Protein AF-A0A7Y2SRX0-F1 (afdb_monomer)

Structure (mmCIF, N/CA/C/O backbone):
data_AF-A0A7Y2SRX0-F1
#
_entry.id   AF-A0A7Y2SRX0-F1
#
loop_
_atom_site.group_PDB
_atom_site.id
_atom_site.type_symbol
_atom_site.label_atom_id
_atom_site.label_alt_id
_atom_site.label_comp_id
_atom_site.label_asym_id
_atom_site.label_entity_id
_atom_site.label_seq_id
_atom_site.pdbx_PDB_ins_code
_atom_site.Cartn_x
_atom_site.Cartn_y
_atom_site.Cartn_z
_atom_site.occupancy
_atom_site.B_iso_or_equiv
_atom_site.auth_seq_id
_atom_site.auth_comp_id
_atom_site.auth_asym_id
_atom_site.auth_atom_id
_atom_site.pdbx_PDB_model_num
ATOM 1 N N . MET A 1 1 ? -25.257 20.897 -23.849 1.00 36.72 1 MET A N 1
ATOM 2 C CA . MET A 1 1 ? -25.773 19.578 -23.428 1.00 36.72 1 MET A CA 1
ATOM 3 C C . MET A 1 1 ? -25.030 19.200 -22.154 1.00 36.72 1 MET A C 1
ATOM 5 O O . MET A 1 1 ? -23.865 18.839 -22.226 1.00 36.72 1 MET A O 1
ATOM 9 N N . ALA A 1 2 ? -25.626 19.465 -20.990 1.00 30.09 2 ALA A N 1
ATOM 10 C CA . ALA A 1 2 ? -24.976 19.258 -19.698 1.00 30.09 2 ALA A CA 1
ATOM 11 C C . ALA A 1 2 ? -25.176 17.802 -19.263 1.00 30.09 2 ALA A C 1
ATOM 13 O O . ALA A 1 2 ? -26.309 17.368 -19.070 1.00 30.09 2 ALA A O 1
ATOM 14 N N . ILE A 1 3 ? -24.084 17.047 -19.153 1.00 28.59 3 ILE A N 1
ATOM 15 C CA . ILE A 1 3 ? -24.096 15.697 -18.588 1.00 28.59 3 ILE A CA 1
ATOM 16 C C . ILE A 1 3 ? -24.035 15.860 -17.071 1.00 28.59 3 ILE A C 1
ATOM 18 O O . ILE A 1 3 ? -22.980 16.125 -16.500 1.00 28.59 3 ILE A O 1
ATOM 22 N N . THR A 1 4 ? -25.183 15.741 -16.415 1.00 27.45 4 THR A N 1
ATOM 2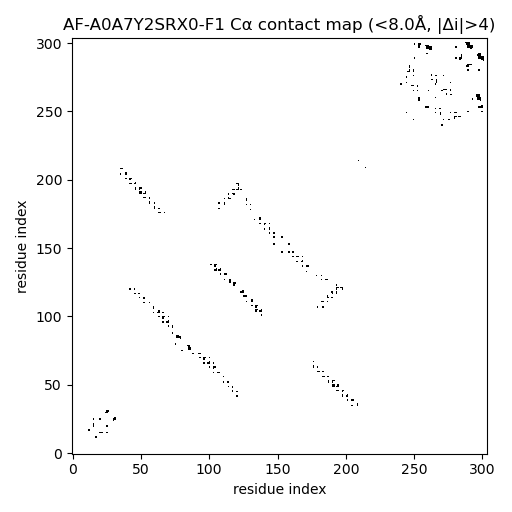3 C CA . THR A 1 4 ? -25.270 15.571 -14.966 1.00 27.45 4 THR A CA 1
ATOM 24 C C . THR A 1 4 ? -24.845 14.146 -14.622 1.00 27.45 4 THR A C 1
ATOM 26 O O . THR A 1 4 ? -25.604 13.192 -14.785 1.00 27.45 4 THR A O 1
ATOM 29 N N . ILE A 1 5 ? -23.606 13.995 -14.151 1.00 30.80 5 ILE A N 1
ATOM 30 C CA . ILE A 1 5 ? -23.138 12.766 -13.507 1.00 30.80 5 ILE A CA 1
ATOM 31 C C . ILE A 1 5 ? -23.919 12.653 -12.197 1.00 30.80 5 ILE A C 1
ATOM 33 O O . ILE A 1 5 ? -23.684 13.398 -11.249 1.00 30.80 5 ILE A O 1
ATOM 37 N N . ARG A 1 6 ? -24.914 11.764 -12.167 1.00 30.30 6 ARG A N 1
ATOM 38 C CA . ARG A 1 6 ? -25.570 11.362 -10.924 1.00 30.30 6 ARG A CA 1
ATOM 39 C C . ARG A 1 6 ? -24.529 10.646 -10.070 1.00 30.30 6 ARG A C 1
ATOM 41 O O . ARG A 1 6 ? -24.184 9.502 -10.355 1.00 30.30 6 ARG A O 1
ATOM 48 N N . ASP A 1 7 ? -24.074 11.308 -9.012 1.00 34.03 7 ASP A N 1
ATOM 49 C CA . ASP A 1 7 ? -23.474 10.645 -7.860 1.00 34.03 7 ASP A CA 1
ATOM 50 C C . ASP A 1 7 ? -24.515 9.684 -7.277 1.00 34.03 7 ASP A C 1
ATOM 52 O O . ASP A 1 7 ? -25.394 10.047 -6.497 1.00 34.03 7 ASP A O 1
ATOM 56 N N . HIS A 1 8 ? -24.465 8.427 -7.704 1.00 32.66 8 HIS A N 1
ATOM 57 C CA . HIS A 1 8 ? -25.079 7.325 -6.982 1.00 32.66 8 HIS A CA 1
ATOM 58 C C . HIS A 1 8 ? -24.021 6.746 -6.052 1.00 32.66 8 HIS A C 1
ATOM 60 O O . HIS A 1 8 ? -23.524 5.641 -6.240 1.00 32.66 8 HIS A O 1
ATOM 66 N N . ALA A 1 9 ? -23.701 7.504 -5.002 1.00 37.22 9 ALA A N 1
ATOM 67 C CA . ALA A 1 9 ? -23.291 6.894 -3.749 1.00 37.22 9 ALA A CA 1
ATOM 68 C C . ALA A 1 9 ? -24.534 6.201 -3.170 1.00 37.22 9 ALA A C 1
ATOM 70 O O . ALA A 1 9 ? -25.204 6.723 -2.282 1.00 37.22 9 ALA A O 1
ATOM 71 N N . THR A 1 10 ? -24.902 5.048 -3.735 1.00 41.72 10 THR A N 1
ATOM 72 C CA . THR A 1 10 ? -25.858 4.142 -3.101 1.00 41.72 10 THR A CA 1
ATOM 73 C C . THR A 1 10 ? -25.299 3.823 -1.727 1.00 41.72 10 THR A C 1
ATOM 75 O O . THR A 1 10 ? -24.248 3.184 -1.621 1.00 41.72 10 THR A O 1
ATOM 78 N N . ALA A 1 11 ? -25.968 4.315 -0.682 1.00 43.38 11 ALA A N 1
ATOM 79 C CA . ALA A 1 11 ? -25.716 3.872 0.677 1.00 43.38 11 ALA A CA 1
ATOM 80 C C . ALA A 1 11 ? -25.665 2.334 0.665 1.00 43.38 11 ALA A C 1
ATOM 82 O O . ALA A 1 11 ? -26.498 1.718 -0.011 1.00 43.38 11 ALA A O 1
ATOM 83 N N . PRO A 1 12 ? -24.672 1.705 1.320 1.00 50.88 12 PRO A N 1
ATOM 84 C CA . PRO A 1 12 ? -24.570 0.253 1.319 1.00 50.88 12 PRO A CA 1
ATOM 85 C C . PRO A 1 12 ? -25.906 -0.332 1.778 1.00 50.88 12 PRO A C 1
ATOM 87 O O . PRO A 1 12 ? -26.466 0.122 2.778 1.00 50.88 12 PRO A O 1
ATOM 90 N N . ALA A 1 13 ? -26.432 -1.291 1.007 1.00 53.97 13 ALA A N 1
ATOM 91 C CA . ALA A 1 13 ? -27.692 -1.953 1.319 1.00 53.97 13 ALA A CA 1
ATOM 92 C C . ALA A 1 13 ? -27.685 -2.422 2.787 1.00 53.97 13 ALA A C 1
ATOM 94 O O . ALA A 1 13 ? -26.643 -2.889 3.263 1.00 53.97 13 ALA A O 1
ATOM 95 N N . PRO A 1 14 ? -28.805 -2.283 3.520 1.00 63.19 14 PRO A N 1
ATOM 96 C CA . PRO A 1 14 ? -28.870 -2.667 4.923 1.00 63.19 14 PRO A CA 1
ATOM 97 C C . PRO A 1 14 ? -28.391 -4.113 5.093 1.00 63.19 14 PRO A C 1
ATOM 99 O O . PRO A 1 14 ? -28.730 -4.985 4.297 1.00 63.19 14 PRO A O 1
ATOM 102 N N . LEU A 1 15 ? -27.595 -4.363 6.137 1.00 58.22 15 LEU A N 1
ATOM 103 C CA . LEU A 1 15 ? -26.885 -5.628 6.385 1.00 58.22 15 LEU A CA 1
ATOM 104 C C . LEU A 1 15 ? -27.791 -6.876 6.254 1.00 58.22 15 LEU A C 1
ATOM 106 O O . LEU A 1 15 ? -27.343 -7.925 5.806 1.00 58.22 15 LEU A O 1
ATOM 110 N N . ALA A 1 16 ? -29.079 -6.735 6.587 1.00 57.75 16 ALA A N 1
ATOM 111 C CA . ALA A 1 16 ? -30.118 -7.752 6.423 1.00 57.75 16 ALA A CA 1
ATOM 112 C C . ALA A 1 16 ? -30.312 -8.202 4.961 1.00 57.75 16 ALA A C 1
ATOM 114 O O . ALA A 1 16 ? -30.364 -9.398 4.685 1.00 57.75 16 ALA A O 1
ATOM 115 N N . GLN A 1 17 ? -30.352 -7.255 4.015 1.00 59.28 17 GLN A N 1
ATOM 116 C CA . GLN A 1 17 ? -30.460 -7.533 2.578 1.00 59.28 17 GLN A CA 1
ATOM 117 C C . GLN A 1 17 ? -29.186 -8.165 2.018 1.00 59.28 17 GLN A C 1
ATOM 119 O O . GLN A 1 17 ? -29.267 -9.025 1.149 1.00 59.28 17 GLN A O 1
ATOM 124 N N . GLN A 1 18 ? -28.014 -7.775 2.526 1.00 62.50 18 GLN A N 1
ATOM 125 C CA . GLN A 1 18 ? -26.740 -8.360 2.092 1.00 62.50 18 GLN A CA 1
ATOM 126 C C . GLN A 1 18 ? -26.564 -9.805 2.571 1.00 62.50 18 GLN A C 1
ATOM 128 O O . GLN A 1 18 ? -25.904 -10.595 1.903 1.00 62.50 18 GLN A O 1
ATOM 133 N N . LEU A 1 19 ? -27.161 -10.155 3.712 1.00 67.38 19 LEU A N 1
ATOM 134 C CA . LEU A 1 19 ? -27.049 -11.482 4.317 1.00 67.38 19 LEU A CA 1
ATOM 135 C C . LEU A 1 19 ? -28.274 -12.376 4.065 1.00 67.38 19 LEU A C 1
ATOM 137 O O . LEU A 1 19 ? -28.265 -13.527 4.486 1.00 67.38 19 LEU A O 1
ATOM 141 N N . SER A 1 20 ? -29.310 -11.879 3.375 1.00 71.50 20 SER A N 1
ATOM 142 C CA . SER A 1 20 ? -30.602 -12.572 3.201 1.00 71.50 20 SER A CA 1
ATOM 143 C C . SER A 1 20 ? -31.218 -13.041 4.531 1.00 71.50 20 SER A C 1
ATOM 145 O O . SER A 1 20 ? -31.816 -14.112 4.610 1.00 71.50 20 SER A O 1
ATOM 147 N N . ILE A 1 21 ? -31.044 -12.247 5.593 1.00 67.19 21 ILE A N 1
ATOM 148 C CA . ILE A 1 21 ? -31.562 -12.535 6.937 1.00 67.19 21 ILE A CA 1
ATOM 149 C C . ILE A 1 21 ? -32.818 -11.694 7.158 1.00 67.19 21 ILE A C 1
ATOM 151 O 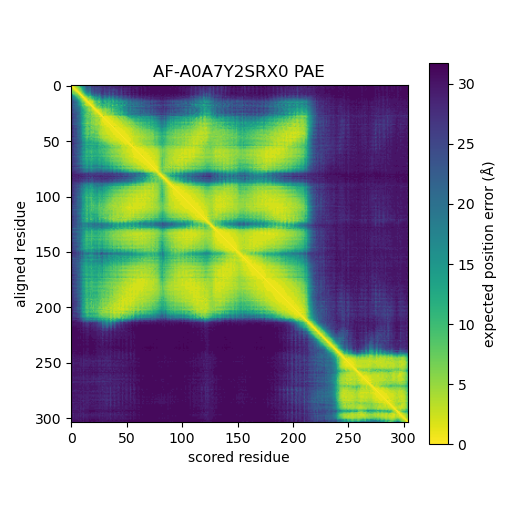O . ILE A 1 21 ? -32.828 -10.504 6.840 1.00 67.19 21 ILE A O 1
ATOM 155 N N . ASP A 1 22 ? -33.859 -12.301 7.733 1.00 70.88 22 ASP A N 1
ATOM 156 C CA . ASP A 1 22 ? -35.057 -11.581 8.167 1.00 70.88 22 ASP A CA 1
ATOM 157 C C . ASP A 1 22 ? -34.663 -10.463 9.159 1.00 70.88 22 ASP A C 1
ATOM 159 O O . ASP A 1 22 ? -34.064 -10.757 10.201 1.00 70.88 22 ASP A O 1
ATOM 163 N N . PRO A 1 23 ? -34.957 -9.183 8.864 1.00 66.31 23 PRO A N 1
ATOM 164 C CA . PRO A 1 23 ? -34.578 -8.061 9.718 1.00 66.31 23 PRO A CA 1
ATOM 165 C C . PRO A 1 23 ? -35.099 -8.193 11.155 1.00 66.31 23 PRO A C 1
ATOM 167 O O . PRO A 1 23 ? -34.402 -7.771 12.076 1.00 66.31 23 PRO A O 1
ATOM 170 N N . ALA A 1 24 ? -36.240 -8.856 11.377 1.00 68.19 24 ALA A N 1
ATOM 171 C CA . ALA A 1 24 ? -36.785 -9.074 12.720 1.00 68.19 24 ALA A CA 1
ATOM 172 C C . ALA A 1 24 ? -35.905 -9.996 13.591 1.00 68.19 24 ALA A C 1
ATOM 174 O O . ALA A 1 24 ? -35.948 -9.938 14.822 1.00 68.19 24 ALA A O 1
ATOM 175 N N . LEU A 1 25 ? -35.076 -10.846 12.973 1.00 65.06 25 LEU A N 1
ATOM 176 C CA . LEU A 1 25 ? -34.121 -11.695 13.689 1.00 65.06 25 LEU A CA 1
ATOM 177 C C . LEU A 1 25 ? -32.892 -10.912 14.168 1.00 65.06 25 LEU A C 1
ATOM 179 O O . LEU A 1 25 ? -32.261 -11.338 15.133 1.00 65.06 25 LEU A O 1
ATOM 183 N N . LEU A 1 26 ? -32.566 -9.776 13.540 1.00 64.31 26 LEU A N 1
ATOM 184 C CA . LEU A 1 26 ? -31.412 -8.941 13.901 1.00 64.31 26 LEU A CA 1
ATOM 185 C C . LEU A 1 26 ? -31.645 -8.094 15.159 1.00 64.31 26 LEU A C 1
ATOM 187 O O . LEU A 1 26 ? -30.673 -7.689 15.800 1.00 64.31 26 LEU A O 1
ATOM 191 N N . ASP A 1 27 ? -32.906 -7.869 15.531 1.00 73.56 27 ASP A N 1
ATOM 192 C CA . ASP A 1 27 ? -33.280 -7.093 16.718 1.00 73.56 27 ASP A CA 1
ATOM 193 C C . ASP A 1 27 ? -33.273 -7.926 18.009 1.00 73.56 27 ASP A C 1
ATOM 195 O O . ASP A 1 27 ? -33.332 -7.373 19.108 1.00 73.56 27 ASP A O 1
ATOM 199 N N . ARG A 1 28 ? -33.149 -9.257 17.907 1.00 77.81 28 ARG A N 1
ATOM 200 C CA . ARG A 1 28 ? -33.063 -10.143 19.076 1.00 77.81 28 ARG A CA 1
ATOM 201 C C . ARG A 1 28 ? -31.791 -9.859 19.890 1.00 77.81 28 ARG A C 1
ATOM 203 O O . ARG A 1 28 ? -30.728 -9.657 19.297 1.00 77.81 28 ARG A O 1
ATOM 210 N N . PRO A 1 29 ? -31.838 -9.951 21.233 1.00 75.56 29 PRO A N 1
ATOM 211 C CA . PRO A 1 29 ? -30.666 -9.716 22.084 1.00 75.56 29 PRO A CA 1
ATOM 212 C C . PRO A 1 29 ? -29.498 -10.662 21.752 1.00 75.56 29 PRO A C 1
ATOM 214 O O . PRO A 1 29 ? -28.340 -10.253 21.768 1.00 75.56 29 PRO A 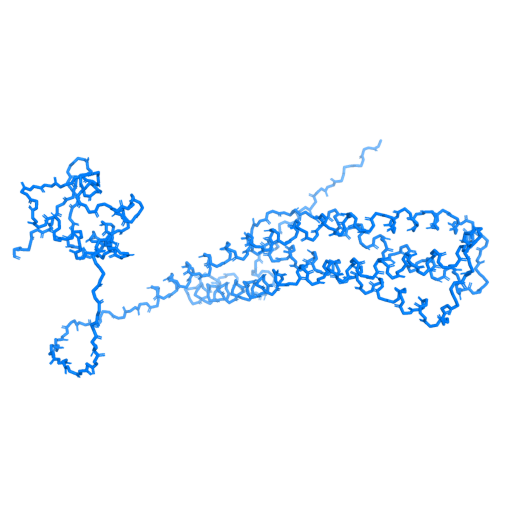O 1
ATOM 217 N N . GLU A 1 30 ? -29.790 -11.903 21.353 1.00 77.31 30 GLU A N 1
ATOM 218 C CA . GLU A 1 30 ? -28.788 -12.874 20.893 1.00 77.31 30 GLU A CA 1
ATOM 219 C C . GLU A 1 30 ? -28.098 -12.441 19.593 1.00 77.31 30 GLU A C 1
ATOM 221 O O . GLU A 1 30 ? -26.879 -12.570 19.460 1.00 77.31 30 GLU A O 1
ATOM 226 N N . ALA A 1 31 ? -28.855 -11.882 18.644 1.00 72.94 31 ALA A N 1
ATOM 227 C CA . ALA A 1 31 ? -28.322 -11.381 17.382 1.00 72.94 31 ALA A CA 1
ATOM 228 C C . ALA A 1 31 ? -27.499 -10.103 17.589 1.00 72.94 31 ALA A C 1
ATOM 230 O O . ALA A 1 31 ? -26.446 -9.941 16.970 1.00 72.94 31 ALA A O 1
ATOM 231 N N . GLN A 1 32 ? -27.910 -9.235 18.517 1.00 75.50 32 GLN A N 1
ATOM 232 C CA . GLN A 1 32 ? -27.124 -8.071 18.926 1.00 75.50 32 GLN A CA 1
ATOM 233 C C . GLN A 1 32 ? -25.810 -8.481 19.609 1.00 75.50 32 GLN A C 1
ATOM 235 O O . GLN A 1 32 ? -24.752 -7.952 19.260 1.00 75.50 32 GLN A O 1
ATOM 240 N N . ALA A 1 33 ? -25.835 -9.476 20.501 1.00 74.25 33 ALA A N 1
ATOM 241 C CA . ALA A 1 33 ? -24.632 -10.017 21.135 1.00 74.25 33 ALA A CA 1
ATOM 242 C C . ALA A 1 33 ? -23.696 -10.693 20.115 1.00 74.25 33 ALA A C 1
ATOM 244 O O . ALA A 1 33 ? -22.481 -10.476 20.131 1.00 74.25 33 ALA A O 1
ATOM 245 N N . ALA A 1 34 ? -24.243 -11.475 19.179 1.00 77.06 34 ALA A N 1
ATOM 246 C CA . ALA A 1 34 ? -23.477 -12.071 18.085 1.00 77.06 34 ALA A CA 1
ATOM 247 C C . ALA A 1 34 ? -22.861 -10.996 17.174 1.00 77.06 34 ALA A C 1
ATOM 249 O O . ALA A 1 34 ? -21.695 -11.111 16.793 1.00 77.06 34 ALA A O 1
ATOM 250 N N . ARG A 1 35 ? -23.596 -9.914 16.889 1.00 78.06 35 ARG A N 1
ATOM 251 C CA . ARG A 1 35 ? -23.107 -8.761 16.122 1.00 78.06 35 ARG A CA 1
ATOM 252 C C . ARG A 1 35 ? -21.967 -8.042 16.837 1.00 78.06 35 ARG A C 1
ATOM 254 O O . ARG A 1 35 ? -20.978 -7.709 16.190 1.00 78.06 35 ARG A O 1
ATOM 261 N N . GLN A 1 36 ? -22.062 -7.836 18.149 1.00 79.69 36 GLN A N 1
ATOM 262 C CA . GLN A 1 36 ? -20.989 -7.231 18.947 1.00 79.69 36 GLN A CA 1
ATOM 263 C C . GLN A 1 36 ? -19.734 -8.115 18.977 1.00 79.69 36 GLN A C 1
ATOM 265 O O . GLN A 1 36 ? -18.635 -7.618 18.735 1.00 79.69 36 GLN A O 1
ATOM 270 N N . ARG A 1 37 ? -19.881 -9.434 19.177 1.00 81.00 37 ARG A N 1
ATOM 271 C CA . ARG A 1 37 ? -18.756 -10.389 19.109 1.00 81.00 37 ARG A CA 1
ATOM 272 C C . ARG A 1 37 ? -18.131 -10.446 17.714 1.00 81.00 37 ARG A C 1
ATOM 274 O O . ARG A 1 37 ? -16.910 -10.499 17.591 1.00 81.00 37 ARG A O 1
ATOM 281 N N . GLY A 1 38 ? -18.955 -10.433 16.666 1.00 81.75 38 GLY A N 1
ATOM 282 C CA . GLY A 1 38 ? -18.504 -10.390 15.275 1.00 81.75 38 GLY A CA 1
ATOM 283 C C . GLY A 1 38 ? -17.741 -9.105 14.961 1.00 81.75 38 GLY A C 1
ATOM 284 O O . GLY A 1 38 ? -16.668 -9.161 14.366 1.00 81.75 38 GLY A O 1
ATOM 285 N N . LEU A 1 39 ? -18.240 -7.960 15.438 1.00 82.56 39 LEU A N 1
ATOM 286 C CA . LEU A 1 39 ? -17.557 -6.674 15.318 1.00 82.56 39 LEU A CA 1
ATOM 287 C C . LEU A 1 39 ? -16.214 -6.682 16.056 1.00 82.56 39 LEU A C 1
ATOM 289 O O . LEU A 1 39 ? -15.219 -6.250 15.483 1.00 82.56 39 LEU A O 1
ATOM 293 N N . LEU A 1 40 ? -16.168 -7.205 17.285 1.00 83.44 40 LEU A N 1
ATOM 294 C CA . LEU A 1 40 ? -14.934 -7.319 18.064 1.00 83.44 40 LEU A CA 1
ATOM 295 C C . LEU A 1 40 ? -13.885 -8.165 17.328 1.00 83.44 40 LEU A C 1
ATOM 297 O O . LEU A 1 40 ? -12.745 -7.731 17.191 1.00 83.44 40 LEU A O 1
ATOM 301 N N . ARG A 1 41 ? -14.271 -9.333 16.794 1.00 86.75 41 ARG A N 1
ATOM 302 C CA . ARG A 1 41 ? -13.373 -10.185 15.991 1.00 86.75 41 ARG A CA 1
ATOM 303 C C . ARG A 1 41 ? -12.864 -9.459 14.748 1.00 86.75 41 ARG A C 1
ATOM 305 O O . ARG A 1 41 ? -11.660 -9.414 14.534 1.00 86.75 41 ARG A O 1
ATOM 312 N N . ALA A 1 42 ? -13.755 -8.821 13.989 1.00 81.88 42 ALA A N 1
ATOM 313 C CA . ALA A 1 42 ? -13.375 -8.075 12.791 1.00 81.88 42 ALA A CA 1
ATOM 314 C C . ALA A 1 42 ? -12.403 -6.922 13.102 1.00 81.88 42 ALA A C 1
ATOM 316 O O . ALA A 1 42 ? -11.444 -6.696 12.367 1.00 81.88 42 ALA A O 1
ATOM 317 N N . LYS A 1 43 ? -12.622 -6.203 14.210 1.00 83.12 43 LYS A N 1
ATOM 318 C CA . LYS A 1 43 ? -11.729 -5.131 14.673 1.00 83.12 43 LYS A CA 1
ATOM 319 C C . LYS A 1 43 ? -10.379 -5.670 15.141 1.00 83.12 43 LYS A C 1
ATOM 321 O O . LYS A 1 43 ? -9.357 -5.055 14.854 1.00 83.12 43 LYS A O 1
ATOM 326 N N . HIS A 1 44 ? -10.366 -6.827 15.797 1.00 87.19 44 HIS A N 1
ATOM 327 C CA . HIS A 1 44 ? -9.143 -7.510 16.216 1.00 87.19 44 HIS A CA 1
ATOM 328 C C . HIS A 1 44 ? -8.309 -8.002 15.026 1.00 87.19 44 HIS A C 1
ATOM 330 O O . HIS A 1 44 ? -7.095 -7.808 14.993 1.00 87.19 44 HIS A O 1
ATOM 336 N N . ASP A 1 45 ? -8.953 -8.578 14.010 1.00 86.69 45 ASP A N 1
ATOM 337 C CA . ASP A 1 45 ? -8.282 -8.995 12.774 1.00 86.69 45 ASP A CA 1
ATOM 338 C C . ASP A 1 45 ? -7.736 -7.783 12.003 1.00 86.69 45 ASP A C 1
ATOM 340 O O . ASP A 1 45 ? -6.599 -7.808 11.524 1.00 86.69 45 ASP A O 1
ATOM 344 N N . ALA A 1 46 ? -8.495 -6.681 11.955 1.00 82.38 46 ALA A N 1
ATOM 345 C CA . ALA A 1 46 ? -8.032 -5.420 11.380 1.00 82.38 46 ALA A CA 1
ATOM 346 C C . ALA A 1 46 ? -6.838 -4.826 12.151 1.00 82.38 46 ALA A C 1
ATOM 348 O O . ALA A 1 46 ? -5.912 -4.304 11.529 1.00 82.38 46 ALA A O 1
ATOM 349 N N . LEU A 1 47 ? -6.825 -4.931 13.486 1.00 85.38 47 LEU A N 1
ATOM 350 C CA . LEU A 1 47 ? -5.702 -4.499 14.321 1.00 85.38 47 LEU A CA 1
ATOM 351 C C . LEU A 1 47 ? -4.436 -5.306 14.008 1.00 85.38 47 LEU A C 1
ATOM 353 O O . LEU A 1 47 ? -3.393 -4.710 13.747 1.00 85.38 47 LEU A O 1
ATOM 357 N N . ARG A 1 48 ? -4.535 -6.640 13.950 1.00 88.19 48 ARG A N 1
ATOM 358 C CA . ARG A 1 48 ? -3.408 -7.512 13.570 1.00 88.19 48 ARG A CA 1
ATOM 359 C C . ARG A 1 48 ? -2.874 -7.187 12.177 1.00 88.19 48 ARG A C 1
ATOM 361 O O . ARG A 1 48 ? -1.663 -7.150 11.969 1.00 88.19 48 ARG A O 1
ATOM 368 N N . ALA A 1 49 ? -3.768 -6.933 11.222 1.00 83.25 49 ALA A N 1
ATOM 369 C CA . ALA A 1 49 ? -3.373 -6.516 9.882 1.00 83.25 49 ALA A CA 1
ATOM 370 C C . ALA A 1 49 ? -2.636 -5.164 9.907 1.00 83.25 49 ALA A C 1
ATOM 372 O O . ALA A 1 49 ? -1.584 -5.033 9.282 1.00 83.25 49 ALA A O 1
ATOM 373 N N . ALA A 1 50 ? -3.137 -4.180 10.662 1.00 84.69 50 ALA A N 1
ATOM 374 C CA . ALA A 1 50 ? -2.495 -2.875 10.813 1.00 84.69 50 ALA A CA 1
ATOM 375 C C . ALA A 1 50 ? -1.109 -2.976 11.478 1.00 84.69 50 ALA A C 1
ATOM 377 O O . ALA A 1 50 ? -0.163 -2.344 11.011 1.00 84.69 50 ALA A O 1
ATOM 378 N N . GLU A 1 51 ? -0.960 -3.805 12.515 1.00 87.56 51 GLU A N 1
ATOM 379 C CA . GLU A 1 51 ? 0.331 -4.103 13.153 1.00 87.56 51 GLU A CA 1
ATOM 380 C C . GLU A 1 51 ? 1.337 -4.695 12.167 1.00 87.56 51 GLU A C 1
ATOM 382 O O . GLU A 1 51 ? 2.479 -4.235 12.098 1.00 87.56 51 GLU A O 1
ATOM 387 N N . GLY A 1 52 ? 0.894 -5.666 11.362 1.00 86.75 52 GLY A N 1
ATOM 388 C CA . GLY A 1 52 ? 1.703 -6.217 10.282 1.00 86.75 52 GLY A CA 1
ATOM 389 C C . GLY A 1 52 ? 2.162 -5.123 9.320 1.00 86.75 52 GLY A C 1
ATOM 390 O O . GLY A 1 52 ? 3.358 -4.977 9.075 1.00 86.75 52 GLY A O 1
ATOM 391 N N . LEU A 1 53 ? 1.232 -4.306 8.821 1.00 87.50 53 LEU A N 1
ATOM 392 C CA . LEU A 1 53 ? 1.518 -3.252 7.842 1.00 87.50 53 LEU A CA 1
ATOM 393 C C . LEU A 1 53 ? 2.547 -2.229 8.347 1.00 87.50 53 LEU A C 1
ATOM 395 O O . LEU A 1 53 ? 3.487 -1.907 7.621 1.00 87.50 53 LEU A O 1
ATOM 399 N N . VAL A 1 54 ? 2.449 -1.778 9.600 1.00 86.38 54 VAL A N 1
ATOM 400 C CA . VAL A 1 54 ? 3.428 -0.837 10.182 1.00 86.38 54 VAL A CA 1
ATOM 401 C C . VAL A 1 54 ? 4.863 -1.380 10.093 1.00 86.38 54 VAL A C 1
ATOM 403 O O . VAL A 1 54 ? 5.798 -0.621 9.818 1.00 86.38 54 VAL A O 1
ATOM 406 N N . GLY A 1 55 ? 5.042 -2.694 10.265 1.00 87.12 55 GLY A N 1
ATOM 407 C CA . GLY A 1 55 ? 6.342 -3.358 10.148 1.00 87.12 55 GLY A CA 1
ATOM 408 C C . GLY A 1 55 ? 6.902 -3.416 8.720 1.00 87.12 55 GLY A C 1
ATOM 409 O O . GLY A 1 55 ? 8.120 -3.421 8.546 1.00 87.12 55 GLY A O 1
ATOM 410 N N . TRP A 1 56 ? 6.044 -3.408 7.696 1.00 89.06 56 TRP A N 1
ATOM 411 C CA . TRP A 1 56 ? 6.438 -3.608 6.293 1.00 89.06 56 TRP A CA 1
ATOM 412 C C . TRP A 1 56 ? 6.849 -2.333 5.551 1.00 89.06 56 TRP A C 1
ATOM 414 O O . TRP A 1 56 ? 7.606 -2.420 4.584 1.00 89.06 56 TRP A O 1
ATOM 424 N N . ALA A 1 57 ? 6.432 -1.150 6.010 1.00 85.44 57 ALA A N 1
ATOM 425 C CA . ALA A 1 57 ? 6.713 0.113 5.319 1.00 85.44 57 ALA A CA 1
ATOM 426 C C . ALA A 1 57 ? 8.215 0.366 5.080 1.00 85.44 57 ALA A C 1
ATOM 428 O O . ALA A 1 57 ? 8.629 0.732 3.982 1.00 85.44 57 ALA A O 1
ATOM 429 N N . ARG A 1 58 ? 9.041 0.169 6.119 1.00 87.25 58 ARG A N 1
ATOM 430 C CA . ARG A 1 58 ? 10.497 0.397 6.059 1.00 87.25 58 ARG A CA 1
ATOM 431 C C . ARG A 1 58 ? 11.215 -0.622 5.163 1.00 87.25 58 ARG A C 1
ATOM 433 O O . ARG A 1 58 ? 11.942 -0.177 4.277 1.00 87.25 58 ARG A O 1
ATOM 440 N N . PRO A 1 59 ? 11.032 -1.947 5.344 1.00 92.62 59 PRO A N 1
ATOM 441 C CA . PRO A 1 59 ? 11.602 -2.946 4.442 1.00 92.62 59 PRO A CA 1
ATOM 442 C C . PRO A 1 59 ? 11.239 -2.704 2.978 1.00 92.62 59 PRO A C 1
ATOM 444 O O . PRO A 1 59 ? 12.101 -2.790 2.108 1.00 92.62 59 PRO A O 1
ATOM 447 N N . LEU A 1 60 ? 9.981 -2.353 2.711 1.00 91.00 60 LEU A N 1
ATOM 448 C CA . LEU A 1 60 ? 9.505 -2.131 1.355 1.00 91.00 60 LEU A CA 1
ATOM 449 C C . LEU A 1 60 ? 10.115 -0.866 0.735 1.00 91.00 60 LEU A C 1
ATOM 451 O O . LEU A 1 60 ? 10.543 -0.905 -0.414 1.00 91.00 60 LEU A O 1
ATOM 455 N N . LEU A 1 61 ? 10.265 0.215 1.509 1.00 89.94 61 LEU A N 1
ATOM 456 C CA . LEU A 1 61 ? 10.975 1.414 1.059 1.00 89.94 61 LEU A CA 1
ATOM 457 C C . LEU A 1 61 ? 12.445 1.124 0.718 1.00 89.94 61 LEU A C 1
ATOM 459 O O . LEU A 1 61 ? 12.935 1.555 -0.324 1.00 89.94 61 LEU A O 1
ATOM 463 N N . ILE A 1 62 ? 13.143 0.371 1.574 1.00 90.38 62 ILE A N 1
ATOM 464 C CA . ILE A 1 62 ? 14.524 -0.064 1.315 1.00 90.38 62 ILE A CA 1
ATOM 465 C C . ILE A 1 62 ? 14.578 -0.897 0.028 1.00 90.38 62 ILE A C 1
ATOM 467 O O . ILE A 1 62 ? 15.445 -0.666 -0.814 1.00 90.38 62 ILE A O 1
ATOM 471 N N . GLY A 1 63 ? 13.625 -1.816 -0.153 1.00 90.19 63 GLY A N 1
ATOM 472 C CA . GLY A 1 63 ? 13.483 -2.615 -1.368 1.00 90.19 63 GLY A CA 1
ATOM 473 C C . GLY A 1 63 ? 13.335 -1.751 -2.620 1.00 90.19 63 GLY A C 1
ATOM 474 O O . GLY A 1 63 ? 14.113 -1.913 -3.558 1.00 90.19 63 GLY A O 1
ATOM 475 N N . VAL A 1 64 ? 12.416 -0.779 -2.608 1.00 89.56 64 VAL A N 1
ATOM 476 C CA . VAL A 1 64 ? 12.217 0.167 -3.721 1.00 89.56 64 VAL A CA 1
ATOM 477 C C . VAL A 1 64 ? 13.514 0.903 -4.054 1.00 89.56 64 VAL A C 1
ATOM 479 O O . VAL A 1 64 ? 13.869 1.001 -5.229 1.00 89.56 64 VAL A O 1
ATOM 482 N N . LEU A 1 65 ? 14.240 1.400 -3.049 1.00 89.56 65 LEU A N 1
ATOM 483 C CA . LEU A 1 65 ? 15.492 2.133 -3.259 1.00 89.56 65 LEU A CA 1
ATOM 484 C C . LEU A 1 65 ? 16.584 1.248 -3.869 1.00 89.56 65 LEU A C 1
ATOM 486 O O . LEU A 1 65 ? 17.215 1.653 -4.843 1.00 89.56 65 LEU A O 1
ATOM 490 N N . ILE A 1 66 ? 16.779 0.037 -3.340 1.00 88.81 66 ILE A N 1
ATOM 491 C CA . ILE A 1 66 ? 17.774 -0.916 -3.853 1.00 88.81 66 ILE A CA 1
ATOM 492 C C . ILE A 1 66 ? 17.449 -1.297 -5.296 1.00 88.81 66 ILE A C 1
ATOM 494 O O . ILE A 1 66 ? 18.320 -1.256 -6.162 1.00 88.81 66 ILE A O 1
ATOM 498 N N . VAL A 1 67 ? 16.195 -1.646 -5.572 1.00 88.69 67 VAL A N 1
ATOM 499 C CA . VAL A 1 67 ? 15.767 -2.071 -6.906 1.00 88.69 67 VAL A CA 1
ATOM 500 C C . VAL A 1 67 ? 15.853 -0.920 -7.907 1.00 88.69 67 VAL A C 1
ATOM 502 O O . VAL A 1 67 ? 16.345 -1.116 -9.018 1.00 88.69 67 VAL A O 1
ATOM 505 N N . SER A 1 68 ? 15.461 0.292 -7.506 1.00 86.44 68 SER A N 1
ATOM 506 C CA . SER A 1 68 ? 15.600 1.493 -8.339 1.00 86.44 68 SER A CA 1
ATOM 507 C C . SER A 1 68 ? 17.068 1.805 -8.628 1.00 86.44 68 SER A C 1
ATOM 509 O O . SER A 1 68 ? 17.413 2.111 -9.768 1.00 86.44 68 SER A O 1
ATOM 511 N N . PHE A 1 69 ? 17.947 1.672 -7.630 1.00 84.38 69 PHE A N 1
ATOM 512 C CA . PHE A 1 69 ? 19.390 1.831 -7.805 1.00 84.38 69 PHE A CA 1
ATOM 513 C C . PHE A 1 69 ? 19.959 0.798 -8.782 1.00 84.38 69 PHE A C 1
ATOM 515 O O . PHE A 1 69 ? 20.648 1.177 -9.725 1.00 84.38 69 PHE A O 1
ATOM 522 N N . LEU A 1 70 ? 19.635 -0.489 -8.609 1.00 82.81 70 LEU A N 1
ATOM 523 C CA . LEU A 1 70 ? 20.079 -1.558 -9.511 1.00 82.81 70 LEU A CA 1
ATOM 524 C C . LEU A 1 70 ? 19.593 -1.328 -10.945 1.00 82.81 70 LEU A C 1
ATOM 526 O O . LEU A 1 70 ? 20.352 -1.521 -11.895 1.00 82.81 70 LEU A O 1
ATOM 530 N N . HIS A 1 71 ? 18.344 -0.888 -11.103 1.00 82.50 71 HIS A N 1
ATOM 531 C CA . HIS A 1 71 ? 17.783 -0.569 -12.409 1.00 82.50 71 HIS A CA 1
ATOM 532 C C . HIS A 1 71 ? 18.515 0.611 -13.063 1.00 82.50 71 HIS A C 1
ATOM 534 O O . HIS A 1 71 ? 18.926 0.515 -14.217 1.00 82.50 71 HIS A O 1
ATOM 540 N N . LEU A 1 72 ? 18.730 1.705 -12.329 1.00 78.88 72 LEU A N 1
ATOM 541 C CA . LEU A 1 72 ? 19.407 2.900 -12.835 1.00 78.88 72 LEU A CA 1
ATOM 542 C C . LEU A 1 72 ? 20.882 2.629 -13.157 1.00 78.88 72 LEU A C 1
ATOM 544 O O . LEU A 1 72 ? 21.366 3.033 -14.213 1.00 78.88 72 LEU A O 1
ATOM 548 N N . TRP A 1 73 ? 21.568 1.872 -12.301 1.00 76.44 73 TRP A N 1
ATOM 549 C CA . TRP A 1 73 ? 22.932 1.403 -12.534 1.00 76.44 73 TRP A CA 1
ATOM 550 C C . TRP A 1 73 ? 23.044 0.606 -13.838 1.00 76.44 73 TRP A C 1
ATOM 552 O O . TRP A 1 73 ? 23.929 0.864 -14.653 1.00 76.44 73 TRP A O 1
ATOM 562 N N . HIS A 1 74 ? 22.106 -0.315 -14.079 1.00 75.06 74 HIS A N 1
ATOM 563 C CA . HIS A 1 74 ? 22.050 -1.090 -15.319 1.00 75.06 74 HIS A CA 1
ATOM 564 C C . HIS A 1 74 ? 21.815 -0.213 -16.557 1.00 75.06 74 HIS A C 1
ATOM 566 O O . HIS A 1 74 ? 22.441 -0.435 -17.593 1.00 75.06 74 HIS A O 1
ATOM 572 N N . GLN A 1 75 ? 20.949 0.801 -16.465 1.00 75.69 75 GLN A N 1
ATOM 573 C CA . GLN A 1 75 ? 20.720 1.732 -17.578 1.00 75.69 75 GLN A CA 1
ATOM 574 C C . GLN A 1 75 ? 21.959 2.587 -17.876 1.00 75.69 75 GLN A C 1
ATOM 576 O O . GLN A 1 75 ? 22.329 2.737 -19.039 1.00 75.69 75 GLN A O 1
ATOM 581 N N . ILE A 1 76 ? 22.653 3.087 -16.848 1.00 71.69 76 ILE A N 1
ATOM 582 C CA . ILE A 1 76 ? 23.906 3.840 -17.022 1.00 71.69 76 ILE A CA 1
ATOM 583 C C . ILE A 1 76 ? 24.982 2.960 -17.670 1.00 71.69 76 ILE A C 1
ATOM 585 O O . ILE A 1 76 ? 25.640 3.397 -18.615 1.00 71.69 76 ILE A O 1
ATOM 589 N N . ALA A 1 77 ? 25.122 1.708 -17.222 1.00 69.56 77 ALA A N 1
ATOM 590 C CA . ALA A 1 77 ? 26.077 0.759 -17.794 1.00 69.56 77 ALA A CA 1
ATOM 591 C C . ALA A 1 77 ? 25.828 0.487 -19.292 1.00 69.56 77 ALA A C 1
ATOM 593 O O . ALA A 1 77 ? 26.779 0.217 -20.024 1.00 69.56 77 ALA A O 1
ATOM 594 N N . ARG A 1 78 ? 24.573 0.592 -19.758 1.00 67.81 78 ARG A N 1
ATOM 595 C CA . ARG A 1 78 ? 24.201 0.462 -21.179 1.00 67.81 78 ARG A CA 1
ATOM 596 C C . ARG A 1 78 ? 24.493 1.701 -22.018 1.00 67.81 78 ARG A C 1
ATOM 598 O O . ARG A 1 78 ? 24.804 1.551 -23.193 1.00 67.81 78 ARG A O 1
ATOM 605 N N . ILE A 1 79 ? 24.348 2.896 -21.446 1.00 68.94 79 ILE A N 1
ATOM 606 C CA . ILE A 1 79 ? 24.526 4.166 -22.168 1.00 68.94 79 ILE A CA 1
ATOM 607 C C . ILE A 1 79 ? 26.014 4.439 -22.453 1.00 68.94 79 ILE A C 1
ATOM 609 O O . ILE A 1 79 ? 26.302 5.173 -23.391 1.00 68.94 79 ILE A O 1
ATOM 613 N N . ALA A 1 80 ? 26.935 3.806 -21.709 1.00 63.22 80 ALA A N 1
ATOM 614 C CA . ALA A 1 80 ? 28.388 3.871 -21.913 1.00 63.22 80 ALA A CA 1
ATOM 615 C C . ALA A 1 80 ? 28.883 5.317 -22.153 1.00 63.22 80 ALA A C 1
ATOM 617 O O . ALA A 1 80 ? 29.251 5.659 -23.278 1.00 63.22 80 ALA A O 1
ATOM 618 N N . PRO A 1 81 ? 28.846 6.193 -21.127 1.00 63.06 81 PRO A N 1
ATOM 619 C CA . PRO A 1 81 ? 29.313 7.570 -21.273 1.00 63.06 81 PRO A CA 1
ATOM 620 C C . PRO A 1 81 ? 30.759 7.599 -21.786 1.00 63.06 81 PRO A C 1
ATOM 622 O O . PRO A 1 81 ? 31.569 6.747 -21.411 1.00 63.06 81 PRO A O 1
ATOM 625 N N . GLU A 1 82 ? 31.076 8.572 -22.647 1.00 58.38 82 GLU A N 1
ATOM 626 C CA . GLU A 1 82 ? 32.406 8.706 -23.251 1.00 58.38 82 GLU A CA 1
ATOM 627 C C . GLU A 1 82 ? 33.502 8.634 -22.173 1.00 58.38 82 GLU A C 1
ATOM 629 O O . GLU A 1 82 ? 33.528 9.427 -21.233 1.00 58.38 82 GLU A O 1
ATOM 634 N N . GLY A 1 83 ? 34.390 7.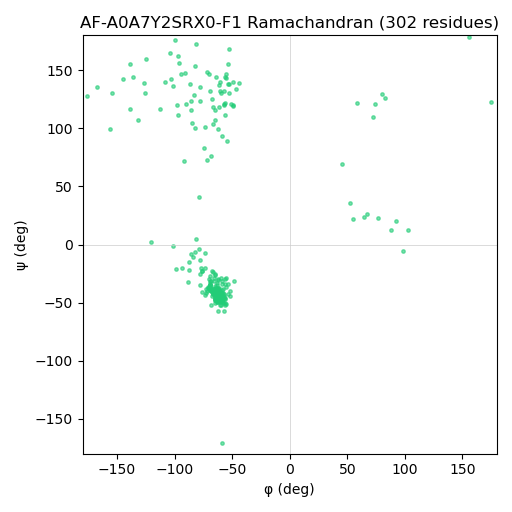640 -22.287 1.00 58.75 83 GLY A N 1
ATOM 635 C CA . GLY A 1 83 ? 35.506 7.428 -21.359 1.00 58.75 83 GLY A CA 1
ATOM 636 C C . GLY A 1 83 ? 35.296 6.371 -20.267 1.00 58.75 83 GLY A C 1
ATOM 637 O O . GLY A 1 83 ? 36.265 6.043 -19.582 1.00 58.75 83 GLY A O 1
ATOM 638 N N . VAL A 1 84 ? 34.102 5.781 -20.119 1.00 61.25 84 VAL A N 1
ATOM 639 C CA . VAL A 1 84 ? 33.876 4.639 -19.211 1.00 61.25 84 VAL A CA 1
ATOM 640 C C . VAL A 1 84 ? 33.558 3.388 -20.036 1.00 61.25 84 VAL A C 1
ATOM 642 O O . VAL A 1 84 ? 32.538 3.369 -20.727 1.00 61.25 84 VAL A O 1
ATOM 645 N N . PRO A 1 85 ? 34.387 2.325 -19.990 1.00 60.31 85 PRO A N 1
ATOM 646 C CA . PRO A 1 85 ? 34.043 1.078 -20.661 1.00 60.31 85 PRO A CA 1
ATOM 647 C C . PRO A 1 85 ? 32.723 0.554 -20.088 1.00 60.31 85 PRO A C 1
ATOM 649 O O . PRO A 1 85 ? 32.564 0.474 -18.867 1.00 60.31 85 PRO A O 1
ATOM 652 N N . ALA A 1 86 ? 31.775 0.212 -20.966 1.00 63.44 86 ALA A N 1
ATOM 653 C CA . ALA A 1 86 ? 30.517 -0.404 -20.564 1.00 63.44 86 ALA A CA 1
ATOM 654 C C . ALA A 1 86 ? 30.825 -1.600 -19.655 1.00 63.44 86 ALA A C 1
ATOM 656 O O . ALA A 1 86 ? 31.545 -2.515 -20.057 1.00 63.44 86 ALA A O 1
ATOM 657 N N . LEU A 1 87 ? 30.317 -1.582 -18.421 1.00 65.31 87 LEU A N 1
ATOM 658 C CA . LEU A 1 87 ? 30.458 -2.719 -17.518 1.00 65.31 87 LEU A CA 1
ATOM 659 C C . LEU A 1 87 ? 29.749 -3.918 -18.163 1.00 65.31 87 LEU A C 1
ATOM 661 O O . LEU A 1 87 ? 28.535 -3.840 -18.378 1.00 65.31 87 LEU A O 1
ATOM 665 N N . PRO A 1 88 ? 30.458 -5.019 -18.477 1.00 68.56 88 PRO A N 1
ATOM 666 C CA . PRO A 1 88 ? 29.847 -6.183 -19.100 1.00 68.56 88 PRO A CA 1
ATOM 667 C C . PRO A 1 88 ? 29.020 -6.926 -18.049 1.00 68.56 88 PRO A C 1
ATOM 669 O O . PRO A 1 88 ? 29.477 -7.871 -17.407 1.00 68.56 88 PRO A O 1
ATOM 672 N N . LEU A 1 89 ? 27.790 -6.465 -17.833 1.00 73.19 89 LEU A N 1
ATOM 673 C CA . LEU A 1 89 ? 26.826 -7.167 -17.004 1.00 73.19 89 LEU A CA 1
ATOM 674 C C . LEU A 1 89 ? 26.221 -8.330 -17.807 1.00 73.19 89 LEU A C 1
ATOM 676 O O . LEU A 1 89 ? 25.849 -8.145 -18.969 1.00 73.19 89 LEU A O 1
ATOM 680 N N . PRO A 1 90 ? 26.087 -9.528 -17.210 1.00 80.50 90 PRO A N 1
ATOM 681 C CA . PRO A 1 90 ? 25.406 -10.645 -17.853 1.00 80.50 90 PRO A CA 1
ATOM 682 C C . PRO A 1 90 ? 23.977 -10.281 -18.275 1.00 80.50 90 PRO A C 1
ATOM 684 O O . PRO A 1 90 ? 23.264 -9.618 -17.531 1.00 80.50 90 PRO A O 1
ATOM 687 N N . ALA A 1 91 ? 23.497 -10.791 -19.412 1.00 77.25 91 ALA A N 1
ATOM 688 C CA . ALA A 1 91 ? 22.159 -10.460 -19.921 1.00 77.25 91 ALA A CA 1
ATOM 689 C C . ALA A 1 91 ? 21.016 -10.743 -18.920 1.00 77.25 91 ALA A C 1
ATOM 691 O O . ALA A 1 91 ? 20.001 -10.047 -18.926 1.00 77.25 91 ALA A O 1
ATOM 692 N N . TRP A 1 92 ? 21.182 -11.727 -18.027 1.00 81.12 92 TRP A N 1
ATOM 693 C CA . TRP A 1 92 ? 20.196 -12.062 -16.995 1.00 81.12 92 TRP A CA 1
ATOM 694 C C . TRP A 1 92 ? 19.979 -10.947 -15.962 1.00 81.12 92 TRP A C 1
ATOM 696 O O . TRP A 1 92 ? 18.880 -10.849 -15.416 1.00 81.12 92 TRP A O 1
ATOM 706 N N . THR A 1 93 ? 20.960 -10.067 -15.723 1.00 81.19 93 THR A N 1
ATOM 707 C CA . THR A 1 93 ? 20.818 -8.962 -14.753 1.00 81.19 93 THR A CA 1
ATOM 708 C C . THR A 1 93 ? 19.762 -7.953 -15.198 1.00 81.19 93 THR A C 1
ATOM 710 O O . THR A 1 93 ? 19.079 -7.352 -14.367 1.00 81.19 93 THR A O 1
ATOM 713 N N . HIS A 1 94 ? 19.565 -7.810 -16.511 1.00 76.81 94 HIS A N 1
ATOM 714 C CA . HIS A 1 94 ? 18.505 -6.980 -17.062 1.00 76.81 94 HIS A CA 1
ATOM 715 C C . HIS A 1 94 ? 17.121 -7.528 -16.714 1.00 76.81 94 HIS A C 1
ATOM 717 O O . HIS A 1 94 ? 16.271 -6.800 -16.210 1.00 76.81 94 HIS A O 1
ATOM 723 N N . TRP A 1 95 ? 16.912 -8.820 -16.965 1.00 81.06 95 TRP A N 1
ATOM 724 C CA . TRP A 1 95 ? 15.638 -9.484 -16.712 1.00 81.06 95 TRP A CA 1
ATOM 725 C C . TRP A 1 95 ? 15.327 -9.525 -15.220 1.00 81.06 95 TRP A C 1
ATOM 727 O O . TRP A 1 95 ? 14.201 -9.240 -14.820 1.00 81.06 95 TRP A O 1
ATOM 737 N N . LEU A 1 96 ? 16.340 -9.792 -14.390 1.00 84.69 96 LEU A N 1
ATOM 738 C CA . LEU A 1 96 ? 16.181 -9.780 -12.943 1.00 84.69 96 LEU A CA 1
ATOM 739 C C . LEU A 1 96 ? 15.849 -8.378 -12.418 1.00 84.69 96 LEU A C 1
ATOM 741 O O . LEU A 1 96 ? 14.911 -8.237 -11.641 1.00 84.69 96 LEU A O 1
ATOM 745 N N . SER A 1 97 ? 16.581 -7.340 -12.833 1.00 83.38 97 SER A N 1
ATOM 746 C CA . SER A 1 97 ? 16.312 -5.967 -12.373 1.00 83.38 97 SER A CA 1
ATOM 747 C C . SER A 1 97 ? 14.936 -5.469 -12.817 1.00 83.38 97 SER A C 1
ATOM 749 O O . SER A 1 97 ? 14.251 -4.818 -12.033 1.00 83.38 97 SER A O 1
ATOM 751 N N . ALA A 1 98 ? 14.495 -5.818 -14.029 1.00 80.56 98 ALA A N 1
ATOM 752 C CA . ALA A 1 98 ? 13.142 -5.531 -14.497 1.00 80.56 98 ALA A CA 1
ATOM 753 C C . ALA A 1 98 ? 12.076 -6.282 -13.678 1.00 80.56 98 ALA A C 1
ATOM 755 O O . ALA A 1 98 ? 11.114 -5.667 -13.228 1.00 80.56 98 ALA A O 1
ATOM 756 N N . ALA A 1 99 ? 12.267 -7.580 -13.418 1.00 85.56 99 ALA A N 1
ATOM 757 C CA . ALA A 1 99 ? 11.334 -8.370 -12.613 1.00 85.56 99 ALA A CA 1
ATOM 758 C C . ALA A 1 99 ? 11.221 -7.840 -11.174 1.00 85.56 99 ALA A C 1
ATOM 760 O O . ALA A 1 99 ? 10.117 -7.673 -10.657 1.00 85.56 99 ALA A O 1
ATOM 761 N N . LEU A 1 100 ? 12.356 -7.525 -10.542 1.00 89.31 100 LEU A N 1
ATOM 762 C CA . LEU A 1 100 ? 12.391 -6.945 -9.201 1.00 89.31 100 LEU A CA 1
ATOM 763 C C . LEU A 1 100 ? 11.698 -5.580 -9.154 1.00 89.31 100 LEU A C 1
ATOM 765 O O . LEU A 1 100 ? 10.998 -5.293 -8.185 1.00 89.31 100 LEU A O 1
ATOM 769 N N . LEU A 1 101 ? 11.860 -4.756 -10.193 1.00 87.31 101 LEU A N 1
ATOM 770 C CA . LEU A 1 101 ? 11.193 -3.459 -10.307 1.00 87.31 101 LEU A CA 1
ATOM 771 C C . LEU A 1 101 ? 9.674 -3.620 -10.347 1.00 87.31 101 LEU A C 1
ATOM 773 O O . LEU A 1 101 ? 8.982 -2.973 -9.563 1.00 87.31 101 LEU A O 1
ATOM 777 N N . THR A 1 102 ? 9.162 -4.520 -11.187 1.00 86.62 102 THR A N 1
ATOM 778 C CA . THR A 1 102 ? 7.723 -4.805 -11.262 1.00 86.62 102 THR A CA 1
ATOM 779 C C . THR A 1 102 ? 7.184 -5.322 -9.930 1.00 86.62 102 THR A C 1
ATOM 781 O O . THR A 1 102 ? 6.203 -4.783 -9.421 1.00 86.62 102 THR A O 1
ATOM 784 N N . ILE A 1 103 ? 7.871 -6.287 -9.305 1.00 90.06 103 ILE A N 1
ATOM 785 C CA . ILE A 1 103 ? 7.493 -6.800 -7.977 1.00 90.06 103 ILE A CA 1
ATOM 786 C C . ILE A 1 103 ? 7.456 -5.666 -6.948 1.00 9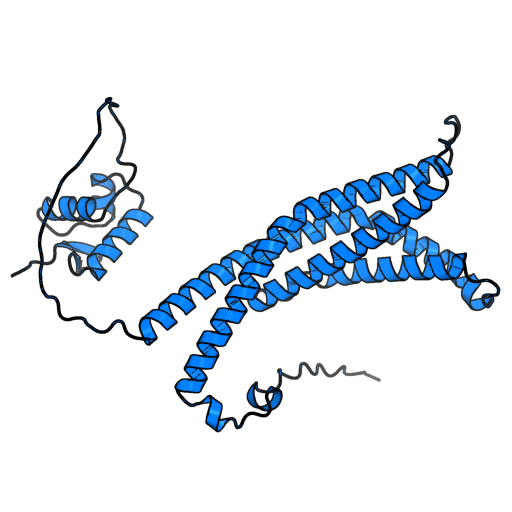0.06 103 ILE A C 1
ATOM 788 O O . ILE A 1 103 ? 6.525 -5.588 -6.150 1.00 90.06 103 ILE A O 1
ATOM 792 N N . SER A 1 104 ? 8.442 -4.769 -6.967 1.00 90.94 104 SER A N 1
ATOM 793 C CA . SER A 1 104 ? 8.509 -3.639 -6.041 1.00 90.94 104 SER A CA 1
ATOM 794 C C . SER A 1 104 ? 7.356 -2.651 -6.242 1.00 90.94 104 SER A C 1
ATOM 796 O O . SER A 1 104 ? 6.794 -2.165 -5.257 1.00 90.94 104 SER A O 1
ATOM 798 N N . VAL A 1 105 ? 6.995 -2.346 -7.490 1.00 89.00 105 VAL A N 1
ATOM 799 C CA . VAL A 1 105 ? 5.867 -1.465 -7.837 1.00 89.00 105 VAL A CA 1
ATOM 800 C C . VAL A 1 105 ? 4.550 -2.078 -7.359 1.00 89.00 105 VAL A C 1
ATOM 802 O O . VAL A 1 105 ? 3.788 -1.419 -6.645 1.00 89.00 105 VAL A O 1
ATOM 805 N N . ASP A 1 106 ? 4.315 -3.352 -7.665 1.00 88.31 106 ASP A N 1
ATOM 806 C CA . ASP A 1 106 ? 3.072 -4.040 -7.312 1.00 88.31 106 ASP A CA 1
ATOM 807 C C . ASP A 1 106 ? 2.950 -4.265 -5.799 1.00 88.31 106 ASP A C 1
ATOM 809 O O . ASP A 1 106 ? 1.880 -4.058 -5.223 1.00 88.31 106 ASP A O 1
ATOM 813 N N . ALA A 1 107 ? 4.050 -4.604 -5.120 1.00 90.75 107 ALA A N 1
ATOM 814 C CA . ALA A 1 107 ? 4.081 -4.711 -3.663 1.00 90.75 107 ALA A CA 1
ATOM 815 C C . ALA A 1 107 ? 3.785 -3.358 -2.995 1.00 90.75 107 ALA A C 1
ATOM 817 O O . ALA A 1 107 ? 3.058 -3.308 -2.001 1.00 90.75 107 ALA A O 1
ATOM 818 N N . THR A 1 108 ? 4.289 -2.255 -3.561 1.00 89.75 108 THR A N 1
ATOM 819 C CA . THR A 1 108 ? 3.973 -0.898 -3.089 1.00 89.75 108 THR A CA 1
ATOM 820 C C . THR A 1 108 ? 2.489 -0.594 -3.268 1.00 89.75 108 THR A C 1
ATOM 822 O O . THR A 1 108 ? 1.833 -0.167 -2.318 1.00 89.75 108 THR A O 1
ATOM 825 N N . ALA A 1 109 ? 1.921 -0.872 -4.444 1.00 88.56 109 ALA A N 1
ATOM 826 C CA . ALA A 1 109 ? 0.494 -0.685 -4.699 1.00 88.56 109 ALA A CA 1
ATOM 827 C C . ALA A 1 109 ? -0.375 -1.508 -3.731 1.00 88.56 109 ALA A C 1
ATOM 829 O O . ALA A 1 109 ? -1.302 -0.969 -3.118 1.00 88.56 109 ALA A O 1
ATOM 830 N N . LEU A 1 110 ? -0.042 -2.789 -3.539 1.00 89.44 110 LEU A N 1
ATOM 831 C CA . LEU A 1 110 ? -0.728 -3.688 -2.610 1.00 89.44 110 LEU A CA 1
ATOM 832 C C . LEU A 1 110 ? -0.670 -3.153 -1.176 1.00 89.44 110 LEU A C 1
ATOM 834 O O . LEU A 1 110 ? -1.694 -3.106 -0.495 1.00 89.44 110 LEU A O 1
ATOM 838 N N . TYR A 1 111 ? 0.505 -2.706 -0.732 1.00 89.38 111 TYR A N 1
ATOM 839 C CA . TYR A 1 111 ? 0.696 -2.136 0.597 1.00 89.38 111 TYR A CA 1
ATOM 840 C C . TYR A 1 111 ? -0.193 -0.902 0.825 1.00 89.38 111 TYR A C 1
ATOM 842 O O . TYR A 1 111 ? -0.852 -0.787 1.865 1.00 89.38 111 TYR A O 1
ATOM 850 N N . LEU A 1 112 ? -0.274 0.002 -0.157 1.00 88.19 112 LEU A N 1
ATOM 851 C CA . LEU A 1 112 ? -1.131 1.190 -0.089 1.00 88.19 112 LEU A CA 1
ATOM 852 C C . LEU A 1 112 ? -2.621 0.824 -0.020 1.00 88.19 112 LEU A C 1
ATOM 854 O O . LEU A 1 112 ? -3.365 1.403 0.778 1.00 88.19 112 LEU A O 1
ATOM 858 N N . VAL A 1 113 ? -3.060 -0.151 -0.820 1.00 88.00 113 VAL A N 1
ATOM 859 C CA . VAL A 1 113 ? -4.447 -0.644 -0.805 1.00 88.00 113 VAL A CA 1
ATOM 860 C C . VAL A 1 113 ? -4.780 -1.306 0.534 1.00 88.00 113 VAL A C 1
ATOM 862 O O . VAL A 1 113 ? -5.810 -0.987 1.134 1.00 88.00 113 VAL A O 1
ATOM 865 N N . ALA A 1 114 ? -3.894 -2.163 1.045 1.00 86.38 114 ALA A N 1
ATOM 866 C CA . ALA A 1 114 ? -4.064 -2.833 2.331 1.00 86.38 114 ALA A CA 1
ATOM 867 C C . ALA A 1 114 ? -4.148 -1.819 3.483 1.00 86.38 114 ALA A C 1
ATOM 869 O O . ALA A 1 114 ? -5.075 -1.869 4.293 1.00 86.38 114 ALA A O 1
ATOM 870 N N . THR A 1 115 ? -3.260 -0.823 3.492 1.00 85.12 115 THR A N 1
ATOM 871 C CA . THR A 1 115 ? -3.274 0.276 4.468 1.00 85.12 115 THR A CA 1
ATOM 872 C C . THR A 1 115 ? -4.586 1.048 4.436 1.00 85.12 115 THR A C 1
ATOM 874 O O . THR A 1 115 ? -5.177 1.329 5.479 1.00 85.12 115 THR A O 1
ATOM 877 N N . ARG A 1 116 ? -5.080 1.371 3.239 1.00 84.06 116 ARG A N 1
ATOM 878 C CA . ARG A 1 116 ? -6.351 2.078 3.082 1.00 84.06 116 ARG A CA 1
ATOM 879 C C . ARG A 1 116 ? -7.526 1.252 3.600 1.00 84.06 116 ARG A C 1
ATOM 881 O O . ARG A 1 116 ? -8.421 1.817 4.221 1.00 84.06 116 ARG A O 1
ATOM 888 N N . SER A 1 117 ? -7.523 -0.059 3.368 1.00 81.50 117 SER A N 1
ATOM 889 C CA . SER A 1 117 ? -8.563 -0.944 3.899 1.00 81.50 117 SER A CA 1
ATO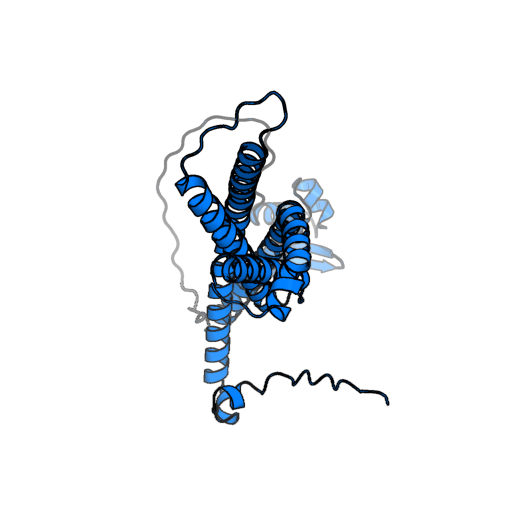M 890 C C . SER A 1 117 ? -8.564 -0.948 5.434 1.00 81.50 117 SER A C 1
ATOM 892 O O . SER A 1 117 ? -9.617 -0.769 6.043 1.00 81.50 117 SER A O 1
ATOM 894 N N . ALA A 1 118 ? -7.388 -1.008 6.070 1.00 78.62 118 ALA A N 1
ATOM 895 C CA . ALA A 1 118 ? -7.251 -0.910 7.523 1.00 78.62 118 ALA A CA 1
ATOM 896 C C . ALA A 1 118 ? -7.716 0.460 8.058 1.00 78.62 118 ALA A C 1
ATOM 898 O O . ALA A 1 118 ? -8.442 0.534 9.050 1.00 78.62 118 ALA A O 1
ATOM 899 N N . ALA A 1 119 ? -7.376 1.549 7.363 1.00 80.06 119 ALA A N 1
ATOM 900 C CA . ALA A 1 119 ? -7.809 2.902 7.715 1.00 80.06 119 ALA A CA 1
ATOM 901 C C . ALA A 1 119 ? -9.337 3.075 7.654 1.00 80.06 119 ALA A C 1
ATOM 903 O O . ALA A 1 119 ? -9.918 3.732 8.518 1.00 80.06 119 ALA A O 1
ATOM 904 N N . GLN A 1 120 ? -10.000 2.436 6.684 1.00 82.56 120 GLN A N 1
ATOM 905 C CA . GLN A 1 120 ? -11.463 2.425 6.596 1.00 82.56 120 GLN A CA 1
ATOM 906 C C . GLN A 1 120 ? -12.102 1.730 7.803 1.00 82.56 120 GLN A C 1
ATOM 908 O O . GLN A 1 120 ? -13.090 2.238 8.337 1.00 82.56 120 GLN A O 1
ATOM 913 N N . TYR A 1 121 ? -11.520 0.627 8.288 1.00 76.56 121 TYR A N 1
ATOM 914 C CA . TYR A 1 121 ? -11.976 -0.005 9.530 1.00 76.56 121 TYR A CA 1
ATOM 915 C C . TYR A 1 121 ? -11.806 0.914 10.740 1.00 76.56 121 TYR A C 1
ATOM 917 O O . TYR A 1 121 ? -12.661 0.889 11.621 1.00 76.56 121 TYR A O 1
ATOM 925 N N . ALA A 1 122 ? -10.781 1.765 10.766 1.00 75.06 122 ALA A N 1
ATOM 926 C CA . ALA A 1 122 ? -10.583 2.788 11.795 1.00 75.06 122 ALA A CA 1
ATOM 927 C C . ALA A 1 122 ? -11.417 4.073 11.576 1.00 75.06 122 ALA A C 1
ATOM 929 O O . ALA A 1 122 ? -11.244 5.048 12.301 1.00 75.06 122 ALA A O 1
ATOM 930 N N . LYS A 1 123 ? -12.304 4.113 10.565 1.00 79.88 123 LYS A N 1
ATOM 931 C CA . LYS A 1 123 ? -13.096 5.300 10.170 1.00 79.88 123 LYS A CA 1
ATOM 932 C C . LYS A 1 123 ? -12.251 6.547 9.866 1.00 79.88 123 LYS A C 1
ATOM 934 O O . LYS A 1 123 ? -12.759 7.668 9.875 1.00 79.88 123 LYS A O 1
ATOM 939 N N . LEU A 1 124 ? -10.975 6.360 9.550 1.00 71.31 124 LEU A N 1
ATOM 940 C CA . LEU A 1 124 ? -10.111 7.417 9.049 1.00 71.31 124 LEU A CA 1
ATOM 941 C C . LEU A 1 124 ? -10.469 7.598 7.568 1.00 71.31 124 LEU A C 1
ATOM 943 O O . LEU A 1 124 ? -10.500 6.625 6.815 1.00 71.31 124 LEU A O 1
ATOM 947 N N . GLY A 1 125 ? -10.837 8.819 7.164 1.00 62.12 125 GLY A N 1
ATOM 948 C CA . GLY A 1 125 ? -11.368 9.112 5.825 1.00 62.12 125 GLY A CA 1
ATOM 949 C C . GLY A 1 125 ? -10.493 8.607 4.665 1.00 62.12 125 GLY A C 1
ATOM 950 O O . GLY A 1 125 ? -9.338 8.226 4.841 1.00 62.12 125 GLY A O 1
ATOM 951 N N . SER A 1 126 ? -11.028 8.619 3.440 1.00 61.78 126 SER A N 1
ATOM 952 C CA . SER A 1 126 ? -10.354 8.072 2.251 1.00 61.78 126 SER A CA 1
ATOM 953 C C . SER A 1 126 ? -9.178 8.936 1.770 1.00 61.78 126 SER A C 1
ATOM 955 O O . SER A 1 126 ? -9.267 9.607 0.742 1.00 61.78 126 SER A O 1
ATOM 957 N N . GLN A 1 127 ? -8.067 8.930 2.497 1.00 62.62 127 GLN A N 1
ATOM 958 C CA . GLN A 1 127 ? -6.840 9.613 2.094 1.00 62.62 127 GLN A CA 1
ATOM 959 C C . GLN A 1 127 ? -5.920 8.677 1.288 1.00 62.62 127 GLN A C 1
ATOM 961 O O . GLN A 1 127 ? -5.898 7.470 1.513 1.00 62.62 127 GLN A O 1
ATOM 966 N N . GLY A 1 128 ? -5.164 9.228 0.327 1.00 60.56 128 GLY A N 1
ATOM 967 C CA . GLY A 1 128 ? -4.109 8.495 -0.396 1.00 60.56 128 GLY A CA 1
ATOM 968 C C . GLY A 1 128 ? -4.536 7.716 -1.651 1.00 60.56 128 GLY A C 1
ATOM 969 O O . GLY A 1 128 ? -3.752 6.927 -2.170 1.00 60.56 128 GLY A O 1
ATOM 970 N N . ARG A 1 129 ? -5.750 7.934 -2.182 1.00 70.44 129 ARG A N 1
ATOM 971 C CA . ARG A 1 129 ? -6.233 7.268 -3.414 1.00 70.44 129 ARG A CA 1
ATOM 972 C C . ARG A 1 129 ? -5.392 7.600 -4.655 1.00 70.44 129 ARG A C 1
ATOM 974 O O . ARG A 1 129 ? -5.294 6.777 -5.556 1.00 70.44 129 ARG A O 1
ATOM 981 N N . GLU A 1 130 ? -4.797 8.785 -4.692 1.00 76.62 130 GLU A N 1
ATOM 982 C CA . GLU A 1 130 ? -4.040 9.295 -5.841 1.00 76.62 130 GLU A CA 1
ATOM 983 C C . GLU A 1 130 ? -2.736 8.524 -6.077 1.00 76.62 130 GLU A C 1
ATOM 985 O O . GLU A 1 130 ? -2.420 8.193 -7.216 1.00 76.62 130 GLU A O 1
ATOM 990 N N . ALA A 1 131 ? -2.022 8.146 -5.012 1.00 82.62 131 ALA A N 1
ATOM 991 C CA . ALA A 1 131 ? -0.771 7.398 -5.137 1.00 82.62 131 ALA A CA 1
ATOM 992 C C . ALA A 1 131 ? -0.993 5.998 -5.734 1.00 82.62 131 ALA A C 1
ATOM 994 O O . ALA A 1 131 ? -0.192 5.535 -6.535 1.00 82.62 131 ALA A O 1
ATOM 995 N N . VAL A 1 132 ? -2.112 5.342 -5.410 1.00 85.56 132 VAL A N 1
ATOM 996 C CA . VAL A 1 132 ? -2.458 4.021 -5.966 1.00 85.56 132 VAL A CA 1
ATOM 997 C C . VAL A 1 132 ? -2.613 4.082 -7.490 1.00 85.56 132 VAL A C 1
ATOM 999 O O . VAL A 1 132 ? -2.138 3.194 -8.194 1.00 85.56 132 VAL A O 1
ATOM 1002 N N . TRP A 1 133 ? -3.223 5.153 -8.010 1.00 88.69 133 TRP A N 1
ATOM 1003 C CA . TRP A 1 133 ? -3.353 5.355 -9.454 1.00 88.69 133 TRP A CA 1
ATOM 1004 C C . TRP A 1 133 ? -2.007 5.493 -10.151 1.00 88.69 133 TRP A C 1
ATOM 1006 O O . TRP A 1 133 ? -1.843 4.947 -11.238 1.00 88.69 133 TRP A O 1
ATOM 1016 N N . PHE A 1 134 ? -1.047 6.177 -9.526 1.00 91.00 134 PHE A N 1
ATOM 1017 C CA . PHE A 1 134 ? 0.304 6.292 -10.065 1.00 91.00 134 PHE A CA 1
ATOM 1018 C C . PHE A 1 134 ? 0.954 4.916 -10.262 1.00 91.00 134 PHE A C 1
ATOM 1020 O O . PHE A 1 134 ? 1.427 4.628 -11.359 1.00 91.00 134 PHE A O 1
ATOM 1027 N N . PHE A 1 135 ? 0.928 4.044 -9.246 1.00 89.88 135 PHE A N 1
ATOM 1028 C CA . PHE A 1 135 ? 1.544 2.715 -9.357 1.00 89.88 135 PHE A CA 1
ATOM 1029 C C . PHE A 1 135 ? 0.834 1.834 -10.388 1.00 89.88 135 PHE A C 1
ATOM 1031 O O . PHE A 1 135 ? 1.507 1.195 -11.189 1.00 89.88 135 PHE A O 1
ATOM 1038 N N . TYR A 1 136 ? -0.502 1.858 -10.455 1.00 90.19 136 TYR A N 1
ATOM 1039 C CA . TYR A 1 136 ? -1.223 1.121 -11.499 1.00 90.19 136 TYR A CA 1
ATOM 1040 C C . TYR A 1 136 ? -0.937 1.640 -12.905 1.00 90.19 136 TYR A C 1
ATOM 1042 O O . TYR A 1 136 ? -0.787 0.842 -13.830 1.00 90.19 136 TYR A O 1
ATOM 1050 N N . LEU A 1 137 ? -0.839 2.960 -13.077 1.00 91.12 137 LEU A N 1
ATOM 1051 C CA . LEU A 1 137 ? -0.481 3.553 -14.360 1.00 91.12 137 LEU A CA 1
ATOM 1052 C C . LEU A 1 137 ? 0.947 3.170 -14.764 1.00 91.12 137 LEU A C 1
ATOM 1054 O O . LEU A 1 137 ? 1.179 2.840 -15.925 1.00 91.12 137 LEU A O 1
ATOM 1058 N N . LEU A 1 138 ? 1.886 3.162 -13.814 1.00 90.44 138 LEU A N 1
ATOM 1059 C CA . LEU A 1 138 ? 3.258 2.716 -14.045 1.00 90.44 138 LEU A CA 1
ATOM 1060 C C . LEU A 1 138 ? 3.307 1.234 -14.440 1.00 90.44 138 LEU A C 1
ATOM 1062 O O . LEU A 1 138 ? 3.908 0.914 -15.464 1.00 90.44 138 LEU A O 1
ATOM 1066 N N . THR A 1 139 ? 2.632 0.341 -13.709 1.00 89.25 139 THR A N 1
ATOM 1067 C CA . THR A 1 139 ? 2.540 -1.086 -14.073 1.00 89.25 139 THR A CA 1
ATOM 1068 C C . THR A 1 139 ? 1.929 -1.262 -15.466 1.00 89.25 139 THR A C 1
ATOM 1070 O O . THR A 1 139 ? 2.463 -2.007 -16.290 1.00 89.25 139 THR A O 1
ATOM 1073 N N . ALA A 1 140 ? 0.850 -0.538 -15.779 1.00 88.88 140 ALA A N 1
ATOM 1074 C CA . ALA A 1 140 ? 0.217 -0.584 -17.095 1.00 88.88 140 ALA A CA 1
ATOM 1075 C C . ALA A 1 140 ? 1.157 -0.102 -18.212 1.00 88.88 140 ALA A C 1
ATOM 1077 O O . ALA A 1 140 ? 1.230 -0.744 -19.262 1.00 88.88 140 ALA A O 1
ATOM 1078 N N . ALA A 1 141 ? 1.902 0.984 -17.989 1.00 89.00 141 ALA A N 1
ATOM 1079 C CA . ALA A 1 141 ? 2.873 1.508 -18.946 1.00 89.00 141 ALA A CA 1
ATOM 1080 C C . ALA A 1 141 ? 4.026 0.519 -19.184 1.00 89.00 141 ALA A C 1
ATOM 1082 O O . ALA A 1 141 ? 4.355 0.241 -20.337 1.00 89.00 141 ALA A O 1
ATOM 1083 N N . LEU A 1 142 ? 4.589 -0.067 -18.120 1.00 85.81 142 LEU A N 1
ATOM 1084 C CA . LEU A 1 142 ? 5.664 -1.061 -18.211 1.00 85.81 142 LEU A CA 1
ATOM 1085 C C . LEU A 1 142 ? 5.214 -2.325 -18.957 1.00 85.81 142 LEU A C 1
ATOM 1087 O O . LEU A 1 142 ? 5.901 -2.776 -19.874 1.00 85.81 142 LEU A O 1
ATOM 1091 N N . ASN A 1 143 ? 4.035 -2.858 -18.625 1.00 87.00 143 ASN A N 1
ATOM 1092 C CA . ASN A 1 143 ? 3.474 -4.029 -19.303 1.00 87.00 143 ASN A CA 1
ATOM 1093 C C . ASN A 1 143 ? 3.166 -3.740 -20.775 1.00 87.00 143 ASN A C 1
ATOM 1095 O O . ASN A 1 143 ? 3.450 -4.564 -21.642 1.00 87.00 143 ASN A O 1
ATOM 1099 N N . SER A 1 144 ? 2.628 -2.557 -21.073 1.00 87.31 144 SER A N 1
ATOM 1100 C CA . SER A 1 144 ? 2.340 -2.148 -22.449 1.00 87.31 144 SER A CA 1
ATOM 1101 C C . SER A 1 144 ? 3.629 -2.020 -23.267 1.00 87.31 144 SER A C 1
ATOM 1103 O O . SER A 1 144 ? 3.699 -2.546 -24.374 1.00 87.31 144 SER A O 1
ATOM 1105 N N . LEU A 1 145 ? 4.683 -1.410 -22.712 1.00 85.12 145 LEU A N 1
ATOM 1106 C CA . LEU A 1 145 ? 5.997 -1.323 -23.361 1.00 85.12 145 LEU A CA 1
ATOM 1107 C C . LEU A 1 145 ? 6.621 -2.699 -23.595 1.00 85.12 145 LEU A C 1
ATOM 1109 O O . LEU A 1 145 ? 7.204 -2.930 -24.656 1.00 85.12 145 LEU A O 1
ATOM 1113 N N . PHE A 1 146 ? 6.470 -3.622 -22.644 1.00 83.25 146 PHE A N 1
ATOM 1114 C CA . PHE A 1 146 ? 6.907 -5.004 -22.813 1.00 83.25 146 PHE A CA 1
ATOM 1115 C C . PHE A 1 146 ? 6.181 -5.673 -23.989 1.00 83.25 146 PHE A C 1
ATOM 1117 O O . PHE A 1 146 ? 6.832 -6.169 -24.906 1.00 83.25 146 PHE A O 1
ATOM 1124 N N . VAL A 1 147 ? 4.846 -5.620 -24.024 1.00 84.81 147 VAL A N 1
ATOM 1125 C CA . VAL A 1 147 ? 4.052 -6.195 -25.124 1.00 84.81 147 VAL A CA 1
ATOM 1126 C C . VAL A 1 147 ? 4.456 -5.583 -26.467 1.00 84.81 147 VAL A C 1
ATOM 1128 O O . VAL A 1 147 ? 4.691 -6.323 -27.420 1.00 84.81 147 VAL A O 1
ATOM 1131 N N . LEU A 1 148 ? 4.609 -4.258 -26.545 1.00 84.88 148 LEU A N 1
ATOM 1132 C CA . LEU A 1 148 ? 5.024 -3.580 -27.778 1.00 84.88 148 LEU A CA 1
ATOM 1133 C C . LEU A 1 148 ? 6.425 -3.985 -28.250 1.00 84.88 148 LEU A C 1
ATOM 1135 O O . LEU A 1 148 ? 6.659 -4.075 -29.452 1.00 84.88 148 LEU A O 1
ATOM 1139 N N . SER A 1 149 ? 7.343 -4.243 -27.319 1.00 80.75 149 SER A N 1
ATOM 1140 C CA . SER A 1 149 ? 8.734 -4.587 -27.639 1.00 80.75 149 SER A CA 1
ATOM 1141 C C . SER A 1 149 ? 8.907 -6.038 -28.097 1.00 80.75 149 SER A C 1
ATOM 1143 O O . SER A 1 149 ? 9.860 -6.336 -28.812 1.00 80.75 149 SER A O 1
ATOM 1145 N N . TYR A 1 150 ? 8.007 -6.939 -27.689 1.00 80.88 150 TYR A N 1
ATOM 1146 C CA . TYR A 1 150 ? 8.157 -8.385 -27.902 1.00 80.88 150 TYR A CA 1
ATOM 1147 C C . TYR A 1 150 ? 7.031 -9.031 -28.726 1.00 80.88 150 TYR A C 1
ATOM 1149 O O . TYR A 1 150 ? 7.066 -10.240 -28.945 1.00 80.88 150 TYR A O 1
ATOM 1157 N N . THR A 1 151 ? 6.056 -8.260 -29.222 1.00 83.00 151 THR A N 1
ATOM 1158 C CA . THR A 1 151 ? 4.990 -8.779 -30.099 1.00 83.00 151 THR A CA 1
ATOM 1159 C C . THR A 1 151 ? 5.326 -8.524 -31.572 1.00 83.00 151 THR A C 1
ATOM 1161 O O . THR A 1 151 ? 5.309 -7.371 -32.011 1.00 83.00 151 THR A O 1
ATOM 1164 N N . PRO A 1 152 ? 5.613 -9.566 -32.373 1.00 82.00 152 PRO A N 1
ATOM 1165 C CA . PRO A 1 152 ? 5.864 -9.397 -33.800 1.00 82.00 152 PRO A CA 1
ATOM 1166 C C . PRO A 1 152 ? 4.577 -9.028 -34.556 1.00 82.00 152 PRO A C 1
ATOM 1168 O O . PRO A 1 152 ? 3.491 -9.497 -34.224 1.00 82.00 152 PRO A O 1
ATOM 1171 N N . GLY A 1 153 ? 4.698 -8.215 -35.612 1.00 83.81 153 GLY A N 1
ATOM 1172 C CA . GLY A 1 153 ? 3.591 -7.937 -36.541 1.00 83.81 153 GLY A CA 1
ATOM 1173 C C . GLY A 1 153 ? 2.521 -6.963 -36.034 1.00 83.81 153 GLY A C 1
ATOM 1174 O O . GLY A 1 153 ? 1.392 -6.994 -36.521 1.00 83.81 153 GLY A O 1
ATOM 1175 N N . LEU A 1 154 ? 2.846 -6.095 -35.070 1.00 84.25 154 LEU A N 1
ATOM 1176 C CA . LEU A 1 154 ? 1.899 -5.098 -34.564 1.00 84.25 154 LEU A CA 1
ATOM 1177 C C . LEU A 1 154 ? 1.434 -4.126 -35.667 1.00 84.25 154 LEU A C 1
ATOM 1179 O O . LEU A 1 154 ? 2.269 -3.663 -36.450 1.00 84.25 154 LEU A O 1
ATOM 1183 N N . PRO A 1 155 ? 0.139 -3.749 -35.704 1.00 90.94 155 PRO A N 1
ATOM 1184 C CA . PRO A 1 155 ? -0.378 -2.766 -36.654 1.00 90.94 155 PRO A CA 1
ATOM 1185 C C . PRO A 1 155 ? 0.372 -1.428 -36.583 1.00 90.94 155 PRO A C 1
ATOM 1187 O O . PRO A 1 155 ? 0.745 -0.978 -35.500 1.00 90.94 155 PRO A O 1
ATOM 1190 N N . ALA A 1 156 ? 0.516 -0.730 -37.715 1.00 87.31 156 ALA A N 1
ATOM 1191 C CA . ALA A 1 156 ? 1.222 0.559 -37.784 1.00 87.31 156 ALA A CA 1
ATOM 1192 C C . ALA A 1 156 ? 0.648 1.623 -36.823 1.00 87.31 156 ALA A C 1
ATOM 1194 O O . ALA A 1 156 ? 1.396 2.401 -36.238 1.00 87.31 156 ALA A O 1
ATOM 1195 N N . ALA A 1 157 ? -0.671 1.607 -36.595 1.00 87.12 157 ALA A N 1
ATOM 1196 C CA . ALA A 1 157 ? -1.344 2.483 -35.632 1.00 87.12 157 ALA A CA 1
ATOM 1197 C C . ALA A 1 157 ? -0.939 2.222 -34.167 1.00 87.12 157 ALA A C 1
ATOM 1199 O O . ALA A 1 157 ? -1.042 3.109 -33.329 1.00 87.12 157 ALA A O 1
ATOM 1200 N N . VAL A 1 158 ? -0.486 1.007 -33.851 1.00 83.56 158 VAL A N 1
ATOM 1201 C CA . VAL A 1 158 ? 0.001 0.631 -32.518 1.00 83.56 158 VAL A CA 1
ATOM 1202 C C . VAL A 1 158 ? 1.498 0.928 -32.391 1.00 83.56 158 VAL A C 1
ATOM 1204 O O . VAL A 1 158 ? 1.966 1.321 -31.329 1.00 83.56 158 VAL A O 1
ATOM 1207 N N . GLN A 1 159 ? 2.259 0.827 -33.481 1.00 84.00 159 GLN A N 1
ATOM 1208 C CA . GLN A 1 159 ? 3.669 1.227 -33.486 1.00 84.00 159 GLN A CA 1
ATOM 1209 C C . GLN A 1 159 ? 3.847 2.750 -33.370 1.00 84.00 159 GLN A C 1
ATOM 1211 O O . GLN A 1 159 ? 4.820 3.213 -32.776 1.00 84.00 159 GLN A O 1
ATOM 1216 N N . SER A 1 160 ? 2.901 3.539 -33.892 1.00 88.25 160 SER A N 1
ATOM 1217 C CA . SER A 1 160 ? 2.969 5.005 -33.841 1.00 88.25 160 SER A CA 1
ATOM 1218 C C . SER A 1 160 ? 2.826 5.582 -32.428 1.00 88.25 160 SER A C 1
ATOM 1220 O O . SER A 1 160 ? 3.304 6.688 -32.180 1.00 88.25 160 SER A O 1
ATOM 1222 N N . ILE A 1 161 ? 2.223 4.844 -31.487 1.00 87.75 161 ILE A N 1
ATOM 1223 C CA . ILE A 1 161 ? 2.085 5.274 -30.085 1.00 87.75 161 ILE A CA 1
ATOM 1224 C C . ILE A 1 161 ? 3.289 4.895 -29.211 1.00 87.75 161 ILE A C 1
ATOM 1226 O O . ILE A 1 161 ? 3.445 5.453 -28.124 1.00 87.75 161 ILE A O 1
ATOM 1230 N N . THR A 1 162 ? 4.165 3.996 -29.675 1.00 87.25 162 THR A N 1
ATOM 1231 C CA . THR A 1 162 ? 5.339 3.524 -28.921 1.00 87.25 162 THR A CA 1
ATOM 1232 C C . THR A 1 162 ? 6.219 4.663 -28.387 1.00 87.25 162 THR A C 1
ATOM 1234 O O . THR A 1 162 ? 6.567 4.612 -27.210 1.00 87.25 162 THR A O 1
ATOM 1237 N N . PRO A 1 163 ? 6.553 5.727 -29.151 1.00 88.19 163 PRO A N 1
ATOM 1238 C CA . PRO A 1 163 ? 7.382 6.821 -28.636 1.00 88.19 163 PRO A CA 1
ATOM 1239 C C . PRO A 1 163 ? 6.721 7.571 -27.474 1.00 88.19 163 PRO A C 1
ATOM 1241 O O . PRO A 1 163 ? 7.375 7.878 -26.479 1.00 88.19 163 PRO A O 1
ATOM 1244 N N . ALA A 1 164 ? 5.413 7.830 -27.580 1.00 88.00 164 ALA A N 1
ATOM 1245 C CA . ALA A 1 164 ? 4.649 8.508 -26.537 1.00 88.00 164 ALA A CA 1
ATOM 1246 C C . ALA A 1 164 ? 4.561 7.651 -25.267 1.00 88.00 164 ALA A C 1
ATOM 1248 O O . ALA A 1 164 ? 4.748 8.159 -24.162 1.00 88.00 164 ALA A O 1
ATOM 1249 N N . LEU A 1 165 ? 4.337 6.343 -25.422 1.00 86.75 165 LEU A N 1
ATOM 1250 C CA . LEU A 1 165 ? 4.309 5.409 -24.301 1.00 86.75 165 LEU A CA 1
ATOM 1251 C C . LEU A 1 165 ? 5.690 5.264 -23.639 1.00 86.75 165 LEU A C 1
ATOM 1253 O O . LEU A 1 165 ? 5.772 5.207 -22.415 1.00 86.75 165 LEU A O 1
ATOM 1257 N N . SER A 1 166 ? 6.771 5.260 -24.422 1.00 84.31 166 SER A N 1
ATOM 1258 C CA . SER A 1 166 ? 8.146 5.230 -23.906 1.00 84.31 166 SER A CA 1
ATOM 1259 C C . SER A 1 166 ? 8.470 6.487 -23.103 1.00 84.31 166 SER A C 1
ATOM 1261 O O . SER A 1 166 ? 9.036 6.388 -22.015 1.00 84.31 166 SER A O 1
ATOM 1263 N N . LEU A 1 167 ? 8.064 7.663 -23.596 1.00 86.88 167 LEU A N 1
ATOM 1264 C CA . LEU A 1 167 ? 8.216 8.924 -22.869 1.00 86.88 167 LEU A CA 1
ATOM 1265 C C . LEU A 1 167 ? 7.413 8.915 -21.561 1.00 86.88 167 LEU A C 1
ATOM 1267 O O . LEU A 1 167 ? 7.945 9.282 -20.515 1.00 86.88 167 LEU A O 1
ATOM 1271 N N . LEU A 1 168 ? 6.160 8.450 -21.601 1.00 88.19 168 LEU A N 1
ATOM 1272 C CA . LEU A 1 168 ? 5.328 8.292 -20.408 1.00 88.19 168 LEU A CA 1
ATOM 1273 C C . LEU A 1 168 ? 5.989 7.354 -19.391 1.00 88.19 168 LEU A C 1
ATOM 1275 O O . LEU A 1 168 ? 6.111 7.709 -18.222 1.00 88.19 168 LEU A O 1
ATOM 1279 N N . GLY A 1 169 ? 6.455 6.186 -19.839 1.00 85.25 169 GLY A N 1
ATOM 1280 C CA . GLY A 1 169 ? 7.167 5.223 -19.003 1.00 85.25 169 GLY A CA 1
ATOM 1281 C C . GLY A 1 169 ? 8.411 5.831 -18.357 1.00 85.25 169 GLY A C 1
ATOM 1282 O O . GLY A 1 169 ? 8.605 5.670 -17.156 1.00 85.25 169 GLY A O 1
ATOM 1283 N N . ALA A 1 170 ? 9.206 6.595 -19.112 1.00 84.31 170 ALA A N 1
ATOM 1284 C CA . ALA A 1 170 ? 10.394 7.272 -18.594 1.00 84.31 170 ALA A CA 1
ATOM 1285 C C . ALA A 1 170 ? 10.052 8.320 -17.519 1.00 84.31 170 ALA A C 1
ATOM 1287 O O . ALA A 1 170 ? 10.701 8.357 -16.473 1.00 84.31 170 ALA A O 1
ATOM 1288 N N . ILE A 1 171 ? 9.011 9.131 -17.739 1.00 87.44 171 ILE A N 1
ATOM 1289 C CA . ILE A 1 171 ? 8.542 10.124 -16.759 1.00 87.44 171 ILE A CA 1
ATOM 1290 C C . ILE A 1 171 ? 8.054 9.428 -15.484 1.00 87.44 171 ILE A C 1
ATOM 1292 O O . ILE A 1 171 ? 8.473 9.790 -14.384 1.00 87.44 171 ILE A O 1
ATOM 1296 N N . LEU A 1 172 ? 7.194 8.413 -15.617 1.00 89.38 172 LEU A N 1
ATOM 1297 C CA . LEU A 1 172 ? 6.652 7.679 -14.471 1.00 89.38 172 LEU A CA 1
ATOM 1298 C C . LEU A 1 172 ? 7.761 6.971 -13.686 1.00 89.38 172 LEU A C 1
ATOM 1300 O O . LEU A 1 172 ? 7.759 7.006 -12.457 1.00 89.38 172 LEU A O 1
ATOM 1304 N N . LEU A 1 173 ? 8.738 6.384 -14.377 1.00 86.25 173 LEU A N 1
ATOM 1305 C CA . LEU A 1 173 ? 9.871 5.725 -13.739 1.00 86.25 173 LEU A CA 1
ATOM 1306 C C . LEU A 1 173 ? 10.788 6.726 -13.021 1.00 86.25 173 LEU A C 1
ATOM 1308 O O . LEU A 1 173 ? 11.232 6.452 -11.908 1.00 86.25 173 LEU A O 1
ATOM 1312 N N . GLY A 1 174 ? 11.016 7.909 -13.599 1.00 85.88 174 GLY A N 1
ATOM 1313 C CA . GLY A 1 174 ? 11.758 8.992 -12.942 1.00 85.88 174 GLY A CA 1
ATOM 1314 C C . GLY A 1 174 ? 11.080 9.497 -11.663 1.00 85.88 174 GLY A C 1
ATOM 1315 O O . GLY A 1 174 ? 11.752 9.891 -10.711 1.00 85.88 174 GLY A O 1
ATOM 1316 N N . LEU A 1 175 ? 9.749 9.425 -11.606 1.00 90.69 175 LEU A N 1
ATOM 1317 C CA . LEU A 1 175 ? 8.959 9.785 -10.427 1.00 90.69 175 LEU A CA 1
ATOM 1318 C C . LEU A 1 175 ? 8.795 8.639 -9.418 1.00 90.69 175 LEU A C 1
ATOM 1320 O O . LEU A 1 175 ? 8.312 8.883 -8.312 1.00 90.69 175 LEU A O 1
ATOM 1324 N N . LEU A 1 176 ? 9.213 7.412 -9.747 1.00 90.00 176 LEU A N 1
ATOM 1325 C CA . LEU A 1 176 ? 8.989 6.237 -8.903 1.00 90.00 176 LEU A CA 1
ATOM 1326 C C . LEU A 1 176 ? 9.535 6.432 -7.487 1.00 90.00 176 LEU A C 1
ATOM 1328 O O . LEU A 1 176 ? 8.804 6.228 -6.522 1.00 90.00 176 LEU A O 1
ATOM 1332 N N . VAL A 1 177 ? 10.799 6.838 -7.352 1.00 88.12 177 VAL A N 1
ATOM 1333 C CA . VAL A 1 177 ? 11.455 6.997 -6.045 1.00 88.12 177 VAL A CA 1
ATOM 1334 C C . VAL A 1 177 ? 10.774 8.066 -5.176 1.00 88.12 177 VAL A C 1
ATOM 1336 O O . VAL A 1 177 ? 10.335 7.715 -4.077 1.00 88.12 177 VAL A O 1
ATOM 1339 N N . PRO A 1 178 ? 10.625 9.336 -5.614 1.00 90.62 178 PRO A N 1
ATOM 1340 C CA . PRO A 1 178 ? 10.006 10.362 -4.774 1.00 90.62 178 PRO A CA 1
ATOM 1341 C C . PRO A 1 178 ? 8.541 10.051 -4.445 1.00 90.62 178 PRO A C 1
ATOM 1343 O O . PRO A 1 178 ? 8.119 10.255 -3.304 1.00 90.62 178 PRO A O 1
ATOM 1346 N N . VAL A 1 179 ? 7.773 9.501 -5.396 1.00 91.06 179 VAL A N 1
ATOM 1347 C CA . VAL A 1 179 ? 6.377 9.112 -5.143 1.00 91.06 179 VAL A CA 1
ATOM 1348 C C . VAL A 1 179 ? 6.303 7.944 -4.161 1.00 91.06 179 VAL A C 1
ATOM 1350 O O . VAL A 1 179 ? 5.468 7.972 -3.259 1.00 91.06 179 VAL A O 1
ATOM 1353 N N . SER A 1 180 ? 7.190 6.951 -4.273 1.00 89.88 180 SER A N 1
ATOM 1354 C CA . SER A 1 180 ? 7.233 5.814 -3.343 1.00 89.88 180 SER A CA 1
ATOM 1355 C C . SER A 1 180 ? 7.579 6.239 -1.925 1.00 89.88 180 SER A C 1
ATOM 1357 O O . SER A 1 180 ? 6.895 5.807 -1.002 1.00 89.88 180 SER A O 1
ATOM 1359 N N . ILE A 1 181 ? 8.571 7.117 -1.739 1.00 90.19 181 ILE A N 1
ATOM 1360 C CA . ILE A 1 181 ? 8.918 7.660 -0.416 1.00 90.19 181 ILE A CA 1
ATOM 1361 C C . ILE A 1 181 ? 7.691 8.337 0.206 1.00 90.19 181 ILE A C 1
ATOM 1363 O O . ILE A 1 181 ? 7.227 7.918 1.267 1.00 90.19 181 ILE A O 1
ATOM 1367 N N . ALA A 1 182 ? 7.116 9.324 -0.487 1.00 89.94 182 ALA A N 1
ATOM 1368 C CA . ALA A 1 182 ? 5.991 10.094 0.037 1.00 89.94 182 ALA A CA 1
ATOM 1369 C C . ALA A 1 182 ? 4.754 9.217 0.304 1.00 89.94 182 ALA A C 1
ATOM 1371 O O . ALA A 1 182 ? 4.086 9.362 1.332 1.00 89.94 182 ALA A O 1
ATOM 1372 N N . ALA A 1 183 ? 4.447 8.284 -0.603 1.00 89.69 183 ALA A N 1
ATOM 1373 C CA . ALA A 1 183 ? 3.303 7.393 -0.465 1.00 89.69 183 ALA A CA 1
ATOM 1374 C C . ALA A 1 183 ? 3.479 6.408 0.698 1.00 89.69 183 ALA A C 1
ATOM 1376 O O . ALA A 1 183 ? 2.542 6.225 1.476 1.00 89.69 183 ALA A O 1
ATOM 1377 N N . LEU A 1 184 ? 4.661 5.804 0.849 1.00 90.25 184 LEU A N 1
ATOM 1378 C CA . LEU A 1 184 ? 4.939 4.827 1.904 1.00 90.25 184 LEU A CA 1
ATOM 1379 C C . LEU A 1 184 ? 5.033 5.465 3.283 1.00 90.25 184 LEU A C 1
ATOM 1381 O O . LEU A 1 184 ? 4.496 4.906 4.239 1.00 90.25 184 LEU A O 1
ATOM 1385 N N . GLU A 1 185 ? 5.652 6.638 3.399 1.00 89.50 185 GLU A N 1
ATOM 1386 C CA . GLU A 1 185 ? 5.687 7.381 4.661 1.00 89.50 185 GLU A CA 1
ATOM 1387 C C . GLU A 1 185 ? 4.282 7.780 5.105 1.00 89.50 185 GLU A C 1
ATOM 1389 O O . GLU A 1 185 ? 3.897 7.526 6.250 1.00 89.50 185 GLU A O 1
ATOM 1394 N N . ARG A 1 186 ? 3.478 8.328 4.187 1.00 87.62 186 ARG A N 1
ATOM 1395 C CA . ARG A 1 186 ? 2.090 8.689 4.481 1.00 87.62 186 ARG A CA 1
ATOM 1396 C C . ARG A 1 186 ? 1.253 7.465 4.841 1.00 87.62 186 ARG A C 1
ATOM 1398 O O . ARG A 1 186 ? 0.500 7.501 5.810 1.00 87.62 186 ARG A O 1
ATOM 1405 N N . ALA A 1 187 ? 1.378 6.377 4.087 1.00 87.12 187 ALA A N 1
ATOM 1406 C CA . ALA A 1 187 ? 0.660 5.141 4.371 1.00 87.12 187 ALA A CA 1
ATOM 1407 C C . ALA A 1 187 ? 1.068 4.552 5.724 1.00 87.12 187 ALA A C 1
ATOM 1409 O O . ALA A 1 187 ? 0.208 4.151 6.500 1.00 87.12 187 ALA A O 1
ATOM 1410 N N . ARG A 1 188 ? 2.356 4.577 6.069 1.00 88.44 188 ARG A N 1
ATOM 1411 C CA . ARG A 1 188 ? 2.823 4.174 7.397 1.00 88.44 188 ARG A CA 1
ATOM 1412 C C . ARG A 1 188 ? 2.190 5.012 8.506 1.00 88.44 188 ARG A C 1
ATOM 1414 O O . ARG A 1 188 ? 1.681 4.437 9.459 1.00 88.44 188 ARG A O 1
ATOM 1421 N N . GLN A 1 189 ? 2.175 6.339 8.374 1.00 87.50 189 GLN A N 1
ATOM 1422 C CA . GLN A 1 189 ? 1.529 7.218 9.357 1.00 87.50 189 GLN A CA 1
ATOM 1423 C C . GLN A 1 189 ? 0.039 6.884 9.513 1.00 87.50 189 GLN A C 1
ATOM 1425 O O . GLN A 1 189 ? -0.463 6.789 10.630 1.00 87.50 189 GLN A O 1
ATOM 1430 N N . ILE A 1 190 ? -0.663 6.652 8.400 1.00 86.88 190 ILE A N 1
ATOM 1431 C CA . ILE A 1 190 ? -2.073 6.243 8.414 1.00 86.88 190 ILE A CA 1
ATOM 1432 C C . ILE A 1 190 ? -2.242 4.883 9.103 1.00 86.88 190 ILE A C 1
ATOM 1434 O O . ILE A 1 190 ? -3.151 4.735 9.916 1.00 86.88 190 ILE A O 1
ATOM 1438 N N . ALA A 1 191 ? -1.378 3.909 8.813 1.00 86.56 191 ALA A N 1
ATOM 1439 C CA . ALA A 1 191 ? -1.403 2.593 9.445 1.00 86.56 191 ALA A CA 1
ATOM 1440 C C . ALA A 1 191 ? -1.158 2.689 10.959 1.00 86.56 191 ALA A C 1
ATOM 1442 O O . ALA A 1 191 ? -1.868 2.045 11.727 1.00 86.56 191 ALA A O 1
ATOM 1443 N N . ASP A 1 192 ? -0.221 3.535 11.395 1.00 87.38 192 ASP A N 1
ATOM 1444 C CA . ASP A 1 192 ? 0.061 3.785 12.811 1.00 87.38 192 ASP A CA 1
ATOM 1445 C C . ASP A 1 192 ? -1.149 4.397 13.533 1.00 87.38 192 ASP A C 1
ATOM 1447 O O . ASP A 1 192 ? -1.537 3.926 14.605 1.00 87.38 192 ASP A O 1
ATOM 1451 N N . VAL A 1 193 ? -1.798 5.403 12.936 1.00 87.25 193 VAL A N 1
ATOM 1452 C CA . VAL A 1 193 ? -3.013 6.013 13.505 1.00 87.25 193 VAL A CA 1
ATOM 1453 C C . VAL A 1 193 ? -4.175 5.016 13.515 1.00 87.25 193 VAL A C 1
ATOM 1455 O O . VAL A 1 193 ? -4.878 4.909 14.521 1.00 87.25 193 VAL A O 1
ATOM 1458 N N . ALA A 1 194 ? -4.358 4.249 12.437 1.00 85.69 194 ALA A N 1
ATOM 1459 C CA . ALA A 1 194 ? -5.383 3.211 12.354 1.00 85.69 194 ALA A CA 1
ATOM 1460 C C . ALA A 1 194 ? -5.175 2.139 13.427 1.00 85.69 194 ALA A C 1
ATOM 1462 O O . ALA A 1 194 ? -6.127 1.769 14.109 1.00 85.69 194 ALA A O 1
ATOM 1463 N N . ARG A 1 195 ? -3.931 1.696 13.634 1.00 89.69 195 ARG A N 1
ATOM 1464 C CA . ARG A 1 195 ? -3.554 0.743 14.683 1.00 89.69 195 ARG A CA 1
ATOM 1465 C C . ARG A 1 195 ? -3.920 1.266 16.069 1.00 89.69 195 ARG A C 1
ATOM 1467 O O . ARG A 1 195 ? -4.572 0.558 16.828 1.00 89.69 195 ARG A O 1
ATOM 1474 N N . LEU A 1 196 ? -3.534 2.501 16.394 1.00 87.62 196 LEU A N 1
ATOM 1475 C CA . LEU A 1 196 ? -3.838 3.105 17.697 1.00 87.62 196 LEU A CA 1
ATOM 1476 C C . LEU A 1 196 ? -5.348 3.263 17.916 1.00 87.62 196 LEU A C 1
ATOM 1478 O O . LEU A 1 196 ? -5.849 2.932 18.988 1.00 87.62 196 LEU A O 1
ATOM 1482 N N . SER A 1 197 ? -6.079 3.717 16.896 1.00 85.81 197 SER A N 1
ATOM 1483 C CA . SER A 1 197 ? -7.537 3.853 16.955 1.00 85.81 197 SER A CA 1
ATOM 1484 C C . SER A 1 197 ? -8.231 2.502 17.138 1.00 85.81 197 SER A C 1
ATOM 1486 O O . SER A 1 197 ? -9.093 2.376 18.008 1.00 85.81 197 SER A O 1
ATOM 1488 N N . LEU A 1 198 ? -7.830 1.481 16.376 1.00 85.06 198 LEU A N 1
ATOM 1489 C CA . LEU A 1 198 ? -8.384 0.132 16.486 1.00 85.06 198 LEU A CA 1
ATOM 1490 C C . LEU A 1 198 ? -8.072 -0.504 17.841 1.00 85.06 198 LEU A C 1
ATOM 1492 O O . LEU A 1 198 ? -8.941 -1.169 18.391 1.00 85.06 198 LEU A O 1
ATOM 1496 N N . LEU A 1 199 ? -6.885 -0.273 18.407 1.00 87.50 199 LEU A N 1
ATOM 1497 C CA . LEU A 1 199 ? -6.526 -0.769 19.738 1.00 87.50 199 LEU A CA 1
ATOM 1498 C C . LEU A 1 199 ? -7.478 -0.223 20.807 1.00 87.50 199 LEU A C 1
ATOM 1500 O O . LEU A 1 199 ? -8.015 -0.995 21.598 1.00 87.50 199 LEU A O 1
ATOM 1504 N N . VAL A 1 200 ? -7.738 1.089 20.795 1.00 85.38 200 VAL A N 1
ATOM 1505 C CA . VAL A 1 200 ? -8.687 1.718 21.728 1.00 85.38 200 VAL A CA 1
ATOM 1506 C C . VAL A 1 200 ? -10.096 1.155 21.534 1.00 85.38 200 VAL A C 1
ATOM 1508 O O . VAL A 1 200 ? -10.761 0.820 22.514 1.00 85.38 200 VAL A O 1
ATOM 1511 N N . GLU A 1 201 ? -10.559 1.017 20.290 1.00 84.06 201 GLU A N 1
ATOM 1512 C CA . GLU A 1 201 ? -11.893 0.477 20.005 1.00 84.06 201 GLU A CA 1
ATOM 1513 C C . GLU A 1 201 ? -12.041 -0.993 20.422 1.00 84.06 201 GLU A C 1
ATOM 1515 O O . GLU A 1 201 ? -13.069 -1.355 20.993 1.00 84.06 201 GLU A O 1
ATOM 1520 N N . VAL A 1 202 ? -11.034 -1.834 20.166 1.00 86.31 202 VAL A N 1
ATOM 1521 C CA . VAL A 1 202 ? -11.027 -3.249 20.570 1.00 86.31 202 VAL A CA 1
ATOM 1522 C C . VAL A 1 202 ? -11.081 -3.366 22.087 1.00 86.31 202 VAL A C 1
ATOM 1524 O O . VAL A 1 202 ? -11.924 -4.102 22.595 1.00 86.31 202 VAL A O 1
ATOM 1527 N N . GLU A 1 203 ? -10.249 -2.617 22.811 1.00 84.81 203 GLU A N 1
ATOM 1528 C CA . GLU A 1 203 ? -10.218 -2.675 24.275 1.00 84.81 203 GLU A CA 1
ATOM 1529 C C . GLU A 1 203 ? -11.526 -2.156 24.891 1.00 84.81 203 GLU A C 1
ATOM 1531 O O . GLU A 1 203 ? -12.076 -2.758 25.813 1.00 84.81 203 GLU A O 1
ATOM 1536 N N . THR A 1 204 ? -12.099 -1.095 24.314 1.00 80.44 204 THR A N 1
ATOM 1537 C CA . THR A 1 204 ? -13.399 -0.559 24.748 1.00 80.44 204 THR A CA 1
ATOM 1538 C C . THR A 1 204 ? -14.522 -1.572 24.516 1.00 80.44 204 THR A C 1
ATOM 1540 O O . THR A 1 204 ? -15.327 -1.828 25.411 1.00 80.44 204 THR A O 1
ATOM 1543 N N . LEU A 1 205 ? -14.585 -2.179 23.325 1.00 80.50 205 LEU A N 1
ATOM 1544 C CA . LEU A 1 205 ? -15.592 -3.194 23.003 1.00 80.50 205 LEU A CA 1
ATOM 1545 C C . LEU A 1 205 ? -15.428 -4.444 23.866 1.00 80.50 205 LEU A C 1
ATOM 1547 O O . LEU A 1 205 ? -16.431 -5.010 24.296 1.00 80.50 205 LEU A O 1
ATOM 1551 N N . ARG A 1 206 ? -14.189 -4.847 24.152 1.00 81.62 206 ARG A N 1
ATOM 1552 C CA . ARG A 1 206 ? -13.890 -5.958 25.050 1.00 81.62 206 ARG A CA 1
ATOM 1553 C C . ARG A 1 206 ? -14.440 -5.690 26.448 1.00 81.62 206 ARG A C 1
ATOM 1555 O O . ARG A 1 206 ? -15.240 -6.494 26.925 1.00 81.62 206 ARG A O 1
ATOM 1562 N N . GLY A 1 207 ? -14.121 -4.537 27.036 1.00 75.25 207 GLY A N 1
ATOM 1563 C CA . GLY A 1 207 ? -14.638 -4.136 28.347 1.00 75.25 207 GLY A CA 1
ATOM 1564 C C . GLY A 1 207 ? -16.169 -4.083 28.400 1.00 75.25 207 GLY A C 1
ATOM 1565 O O . GLY A 1 207 ? -16.771 -4.540 29.372 1.00 75.25 207 GLY A O 1
ATOM 1566 N N . LEU A 1 208 ? -16.821 -3.616 27.328 1.00 77.00 208 LEU A N 1
ATOM 1567 C CA . LEU A 1 208 ? -18.284 -3.637 27.212 1.00 77.00 208 LEU A CA 1
ATOM 1568 C C . LEU A 1 208 ? -18.846 -5.062 27.127 1.00 77.00 208 LEU A C 1
ATOM 1570 O O . LEU A 1 208 ? -19.837 -5.361 27.788 1.00 77.00 208 LEU A O 1
ATOM 1574 N N . THR A 1 209 ? -18.224 -5.954 26.349 1.00 72.88 209 THR A N 1
ATOM 1575 C CA . THR A 1 209 ? -18.677 -7.351 26.246 1.00 72.88 209 THR A CA 1
ATOM 1576 C C . THR A 1 209 ? -18.459 -8.137 27.536 1.00 72.88 209 THR A C 1
ATOM 1578 O O . THR A 1 209 ? -19.323 -8.924 27.908 1.00 72.88 209 THR A O 1
ATOM 1581 N N . GLU A 1 210 ? -17.352 -7.908 28.242 1.00 76.69 210 GLU A N 1
ATOM 1582 C CA . GLU A 1 210 ? -17.062 -8.550 29.530 1.00 76.69 210 GLU A CA 1
ATOM 1583 C C . GLU A 1 210 ? -18.006 -8.031 30.629 1.00 76.69 210 GLU A C 1
ATOM 1585 O O . GLU A 1 210 ? -18.525 -8.823 31.412 1.00 76.69 210 GLU A O 1
ATOM 1590 N N . SER A 1 211 ? -18.338 -6.734 30.617 1.00 62.25 211 SER A N 1
ATOM 1591 C CA . SER A 1 211 ? -19.325 -6.147 31.541 1.00 62.25 211 SER A CA 1
ATOM 1592 C C . SER A 1 211 ? -20.760 -6.608 31.252 1.00 62.25 211 SER A C 1
ATOM 1594 O O . SER A 1 211 ? -21.544 -6.802 32.177 1.00 62.25 211 SER A O 1
ATOM 1596 N N . ALA A 1 212 ? -21.115 -6.816 29.979 1.00 59.00 212 ALA A N 1
ATOM 1597 C CA . ALA A 1 212 ? -22.449 -7.263 29.565 1.00 59.00 212 ALA A CA 1
ATOM 1598 C C . ALA A 1 212 ? -22.705 -8.762 29.805 1.00 59.00 212 ALA A C 1
ATOM 1600 O O . ALA A 1 212 ? -23.859 -9.174 29.89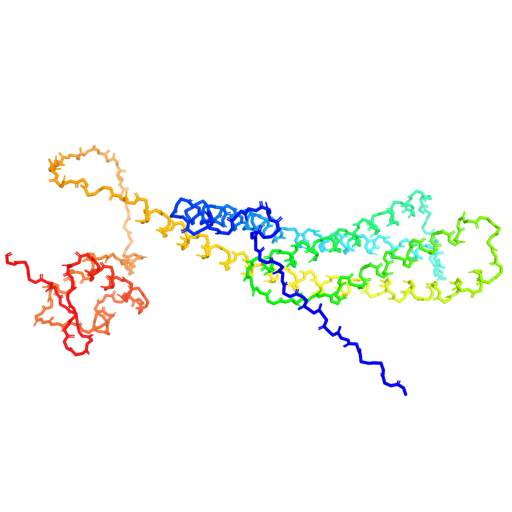4 1.00 59.00 212 ALA A O 1
ATOM 1601 N N . ILE A 1 213 ? -21.653 -9.582 29.905 1.00 58.62 213 ILE A N 1
ATOM 1602 C CA . ILE A 1 213 ? -21.769 -11.017 30.225 1.00 58.62 213 ILE A CA 1
ATOM 1603 C C . ILE A 1 213 ? -22.013 -11.242 31.727 1.00 58.62 213 ILE A C 1
ATOM 1605 O O . ILE A 1 213 ? -22.465 -12.317 32.110 1.00 58.62 213 ILE A O 1
ATOM 1609 N N . GLY A 1 214 ? -21.816 -10.217 32.560 1.00 43.66 214 GLY A N 1
ATOM 1610 C CA . GLY A 1 214 ? -21.999 -10.306 33.998 1.00 43.66 214 GLY A CA 1
ATOM 1611 C C . GLY A 1 214 ? -20.882 -11.125 34.632 1.00 43.66 214 GLY A C 1
ATOM 1612 O O . GLY A 1 214 ? -20.841 -12.350 34.546 1.00 43.66 214 GLY A O 1
ATOM 1613 N N . THR A 1 215 ? -20.004 -10.460 35.372 1.00 34.41 215 THR A N 1
ATOM 1614 C CA . THR A 1 215 ? -19.533 -11.084 36.603 1.00 34.41 215 THR A CA 1
ATOM 1615 C C . THR A 1 215 ? -20.779 -11.371 37.443 1.00 34.41 215 THR A C 1
ATOM 1617 O O . THR A 1 215 ? -21.523 -10.436 37.756 1.00 34.41 215 THR A O 1
ATOM 1620 N N . PRO A 1 216 ? -21.049 -12.633 37.818 1.00 38.91 216 PRO A N 1
ATOM 1621 C CA . PRO A 1 216 ? -21.935 -12.873 38.934 1.00 38.91 216 PRO A CA 1
ATOM 1622 C C . PRO A 1 216 ? -21.320 -12.123 40.110 1.00 38.91 216 PRO A C 1
ATOM 1624 O O . PRO A 1 216 ? -20.117 -12.226 40.364 1.00 38.91 216 PRO A O 1
ATOM 1627 N N . THR A 1 217 ? -22.136 -11.356 40.816 1.00 40.09 217 THR A N 1
ATOM 1628 C CA . THR A 1 217 ? -21.885 -11.022 42.209 1.00 40.09 217 THR A CA 1
ATOM 1629 C C . THR A 1 217 ? -21.703 -12.335 42.962 1.00 40.09 217 THR A C 1
ATOM 1631 O O . THR A 1 217 ? -22.658 -12.924 43.462 1.00 40.09 217 THR A O 1
ATOM 1634 N N . THR A 1 218 ? -20.471 -12.837 43.021 1.00 30.47 218 THR A N 1
ATOM 1635 C CA . THR A 1 218 ? -20.102 -13.812 44.036 1.00 30.47 218 THR A CA 1
ATOM 1636 C C . THR A 1 218 ? -20.219 -13.055 45.356 1.00 30.47 218 THR A C 1
ATOM 1638 O O . THR A 1 218 ? -19.515 -12.054 45.529 1.00 30.47 218 THR A O 1
ATOM 1641 N N . PRO A 1 219 ? -21.135 -13.434 46.263 1.00 33.34 219 PRO A N 1
ATOM 1642 C CA . PRO A 1 219 ? -21.210 -12.777 47.551 1.00 33.34 219 PRO A CA 1
ATOM 1643 C C . PRO A 1 219 ? -19.866 -12.976 48.246 1.00 33.34 219 PRO A C 1
ATOM 1645 O O . PRO A 1 219 ? -19.308 -14.075 48.257 1.00 33.34 219 PRO A O 1
ATOM 1648 N N . ALA A 1 220 ? -19.332 -11.877 48.770 1.00 39.91 220 ALA A N 1
ATOM 1649 C CA . ALA A 1 220 ? -18.127 -11.865 49.569 1.00 39.91 220 ALA A CA 1
ATOM 1650 C C . ALA A 1 220 ? -18.227 -12.932 50.662 1.00 39.91 220 ALA A C 1
ATOM 1652 O O . ALA A 1 220 ? -19.101 -12.848 51.526 1.00 39.91 220 ALA A O 1
ATOM 1653 N N . HIS A 1 221 ? -17.306 -13.893 50.665 1.00 30.19 221 HIS A N 1
ATOM 1654 C CA . HIS A 1 221 ? -16.967 -14.594 51.891 1.00 30.19 221 HIS A CA 1
ATOM 1655 C C . HIS A 1 221 ? -15.457 -14.780 52.051 1.00 30.19 221 HIS A C 1
ATOM 1657 O O . HIS A 1 221 ? -14.732 -14.883 51.060 1.00 30.19 221 HIS A O 1
ATOM 1663 N N . PRO A 1 222 ? -14.983 -14.691 53.304 1.00 44.25 222 PRO A N 1
ATOM 1664 C CA . PRO A 1 222 ? -13.656 -14.209 53.639 1.00 44.25 222 PRO A CA 1
ATOM 1665 C C . PRO A 1 222 ? -12.663 -15.362 53.777 1.00 44.25 222 PRO A C 1
ATOM 1667 O O . PRO A 1 222 ? -13.000 -16.422 54.294 1.00 44.25 222 PRO A O 1
ATOM 1670 N N . ALA A 1 223 ? -11.410 -15.118 53.403 1.00 28.39 223 ALA A N 1
ATOM 1671 C CA . ALA A 1 223 ? -10.268 -15.834 53.957 1.00 28.39 223 ALA A CA 1
ATOM 1672 C C . ALA A 1 223 ? -9.005 -14.975 53.813 1.00 28.39 223 ALA A C 1
ATOM 1674 O O . ALA A 1 223 ? -8.373 -14.909 52.762 1.00 28.39 223 ALA A O 1
ATOM 1675 N N . SER A 1 224 ? -8.654 -14.310 54.911 1.00 29.36 224 SER A N 1
ATOM 1676 C CA . SER A 1 224 ? -7.275 -13.971 55.280 1.00 29.36 224 SER A CA 1
ATOM 1677 C C . SER A 1 224 ? -6.414 -15.261 55.407 1.00 29.36 224 SER A C 1
ATOM 1679 O O . SER A 1 224 ? -6.933 -16.365 55.254 1.00 29.36 224 SER A O 1
ATOM 1681 N N . PRO A 1 225 ? -5.170 -15.204 55.911 1.00 53.53 225 PRO A N 1
ATOM 1682 C CA . PRO A 1 225 ? -3.932 -14.724 55.292 1.00 53.53 225 PRO A CA 1
ATOM 1683 C C . PRO A 1 225 ? -2.812 -15.807 55.320 1.00 53.53 225 PRO A C 1
ATOM 1685 O O . PRO A 1 225 ? -2.823 -16.695 56.165 1.00 53.53 225 PRO A O 1
ATOM 1688 N N . SER A 1 226 ? -1.788 -15.713 54.463 1.00 29.12 226 SER A N 1
ATOM 1689 C CA . SER A 1 226 ? -0.385 -16.147 54.721 1.00 29.12 226 SER A CA 1
ATOM 1690 C C . SER A 1 226 ? 0.438 -15.974 53.438 1.00 29.12 226 SER A C 1
ATOM 1692 O O . SER A 1 226 ? -0.016 -16.407 52.388 1.00 29.12 226 SER A O 1
ATOM 1694 N N . VAL A 1 227 ? 1.548 -15.230 53.370 1.00 27.39 227 VAL A N 1
ATOM 1695 C CA . VAL A 1 227 ? 2.776 -15.160 54.199 1.00 27.39 227 VAL A CA 1
ATOM 1696 C C . VAL A 1 227 ? 3.808 -16.242 53.835 1.00 27.39 227 VAL A C 1
ATOM 1698 O O . VAL A 1 227 ? 3.523 -17.430 53.911 1.00 27.39 227 VAL A O 1
ATOM 1701 N N . MET A 1 228 ? 5.025 -15.741 53.558 1.00 30.12 228 MET A N 1
ATOM 1702 C CA . MET A 1 228 ? 6.348 -16.382 53.395 1.00 30.12 228 MET A CA 1
ATOM 1703 C C . MET A 1 228 ? 6.665 -17.061 52.053 1.00 30.12 228 MET A C 1
ATOM 1705 O O . MET A 1 228 ? 5.919 -17.903 51.583 1.00 30.12 228 MET A O 1
ATOM 1709 N N . GLY A 1 229 ? 7.802 -16.790 51.401 1.00 27.34 229 GLY A N 1
ATOM 1710 C CA . GLY A 1 229 ? 8.973 -15.961 51.743 1.00 27.34 229 GLY A CA 1
ATOM 1711 C C . GLY A 1 229 ? 9.833 -15.766 50.479 1.00 27.34 229 GLY A C 1
ATOM 1712 O O . GLY A 1 229 ? 9.859 -16.643 49.624 1.00 27.34 229 GLY A O 1
ATOM 1713 N N . ALA A 1 230 ? 10.298 -14.540 50.214 1.00 28.75 230 ALA A N 1
ATOM 1714 C CA . ALA A 1 230 ? 11.639 -14.019 50.544 1.00 28.75 230 ALA A CA 1
ATOM 1715 C C . ALA A 1 230 ? 12.731 -14.598 49.617 1.00 28.75 230 ALA A C 1
ATOM 1717 O O . ALA A 1 230 ? 12.886 -15.807 49.525 1.00 28.75 230 ALA A O 1
ATOM 1718 N N . THR A 1 231 ? 13.476 -13.773 48.880 1.00 26.39 231 THR A N 1
ATOM 1719 C CA . THR A 1 231 ? 14.631 -13.050 49.440 1.00 26.39 231 THR A CA 1
ATOM 1720 C C . THR A 1 231 ? 14.970 -11.746 48.693 1.00 26.39 231 THR A C 1
ATOM 1722 O O . THR A 1 231 ? 15.149 -11.735 47.478 1.00 26.39 231 THR A O 1
ATOM 1725 N N . GLU A 1 232 ? 15.138 -10.654 49.448 1.00 37.00 232 GLU A N 1
ATOM 1726 C CA . GLU A 1 232 ? 16.129 -9.603 49.142 1.00 37.00 232 GLU A CA 1
ATOM 1727 C C . GLU A 1 232 ? 17.527 -10.060 49.651 1.00 37.00 232 GLU A C 1
ATOM 1729 O O . GLU A 1 232 ? 17.594 -11.096 50.326 1.00 37.00 232 GLU A O 1
ATOM 1734 N N . PRO A 1 233 ? 18.650 -9.349 49.376 1.00 40.25 233 PRO A N 1
ATOM 1735 C CA . PRO A 1 233 ? 18.954 -8.123 50.135 1.00 40.25 233 PRO A CA 1
ATOM 1736 C C . PRO A 1 233 ? 19.646 -6.973 49.358 1.00 40.25 233 PRO A C 1
ATOM 1738 O O . PRO A 1 233 ? 20.568 -7.173 48.575 1.00 40.25 233 PRO A O 1
ATOM 1741 N N . SER A 1 234 ? 19.222 -5.756 49.710 1.00 28.81 234 SER A N 1
ATOM 1742 C CA . SER A 1 234 ? 20.030 -4.598 50.144 1.00 28.81 234 SER A CA 1
ATOM 1743 C C . SER A 1 234 ? 21.141 -3.986 49.271 1.00 28.81 234 SER A C 1
ATOM 1745 O O . SER A 1 234 ? 22.209 -4.554 49.071 1.00 28.81 234 SER A O 1
ATOM 1747 N N . GLY A 1 235 ? 20.970 -2.687 48.991 1.00 24.69 235 GLY A N 1
ATOM 1748 C CA . GLY A 1 235 ? 22.047 -1.713 48.773 1.00 24.69 235 GLY A CA 1
ATOM 1749 C C . GLY A 1 235 ? 21.497 -0.287 48.573 1.00 24.69 235 GLY A C 1
ATOM 1750 O O . GLY A 1 235 ? 20.599 -0.121 47.754 1.00 24.69 235 GLY A O 1
ATOM 1751 N N . PRO A 1 236 ? 21.960 0.739 49.316 1.00 39.84 236 PRO A N 1
ATOM 1752 C CA . PRO A 1 236 ? 21.221 1.983 49.536 1.00 39.84 236 PRO A CA 1
ATOM 1753 C C . PRO A 1 236 ? 21.472 3.010 48.428 1.00 39.84 236 PRO A C 1
ATOM 1755 O O . PRO A 1 236 ? 22.618 3.235 48.049 1.00 39.84 236 PRO A O 1
ATOM 1758 N N . ILE A 1 237 ? 20.434 3.715 47.967 1.00 33.94 237 ILE A N 1
ATOM 1759 C CA . ILE A 1 237 ? 20.626 4.971 47.229 1.00 33.94 237 ILE A CA 1
ATOM 1760 C C . ILE A 1 237 ? 19.693 6.038 47.801 1.00 33.94 237 ILE A C 1
ATOM 1762 O O . ILE A 1 237 ? 18.475 6.017 47.628 1.00 33.94 237 ILE A O 1
ATOM 1766 N N . LEU A 1 238 ? 20.328 6.969 48.511 1.00 36.50 238 LEU A N 1
ATOM 1767 C CA . LEU A 1 238 ? 19.825 8.287 48.868 1.00 36.50 238 LEU A CA 1
ATOM 1768 C C . LEU A 1 238 ? 19.133 8.978 47.675 1.00 36.50 238 LEU A C 1
ATOM 1770 O O . LEU A 1 238 ? 19.676 9.020 46.576 1.00 36.50 238 LEU A O 1
ATOM 1774 N N . GLY A 1 239 ? 18.010 9.654 47.940 1.00 35.84 239 GLY A N 1
ATOM 1775 C CA . GLY A 1 239 ? 17.608 10.838 47.166 1.00 35.84 239 GLY A CA 1
ATOM 1776 C C . GLY A 1 239 ? 16.690 10.641 45.953 1.00 35.84 239 GLY A C 1
ATOM 1777 O O . GLY A 1 239 ? 16.628 11.527 45.104 1.00 35.84 239 GLY A O 1
ATOM 1778 N N . GLY A 1 240 ? 15.954 9.533 45.847 1.00 31.61 240 GLY A N 1
ATOM 1779 C CA . GLY A 1 240 ? 15.012 9.308 44.743 1.00 31.61 240 GLY A CA 1
ATOM 1780 C C . GLY A 1 240 ? 13.567 9.654 45.105 1.00 31.61 240 GLY A C 1
ATOM 1781 O O . GLY A 1 240 ? 12.990 9.028 45.989 1.00 31.61 240 GLY A O 1
ATOM 1782 N N . LYS A 1 241 ? 12.946 10.603 44.391 1.00 38.97 241 LYS A N 1
ATOM 1783 C CA . LYS A 1 241 ? 11.477 10.748 44.379 1.00 38.97 241 LYS A CA 1
ATOM 1784 C C . LYS A 1 241 ? 10.849 9.397 43.993 1.00 38.97 241 LYS A C 1
ATOM 1786 O O . LYS A 1 241 ? 11.366 8.762 43.070 1.00 38.97 241 LYS A O 1
ATOM 1791 N N . PRO A 1 242 ? 9.762 8.952 44.649 1.00 45.53 242 PRO A N 1
ATOM 1792 C CA . PRO A 1 242 ? 9.153 7.661 44.352 1.00 45.53 242 PRO A CA 1
ATOM 1793 C C . PRO A 1 242 ? 8.774 7.588 42.868 1.00 45.53 242 PRO A C 1
ATOM 1795 O O . PRO A 1 242 ? 8.021 8.413 42.356 1.00 45.53 242 PRO A O 1
ATOM 1798 N N . THR A 1 243 ? 9.309 6.593 42.159 1.00 47.84 243 THR A N 1
ATOM 1799 C CA . THR A 1 243 ? 9.044 6.357 40.728 1.00 47.84 243 THR A CA 1
ATOM 1800 C C . THR A 1 243 ? 7.648 5.791 40.469 1.00 47.84 243 THR A C 1
ATOM 1802 O O . THR A 1 243 ? 7.229 5.692 39.316 1.00 47.84 243 THR A O 1
ATOM 1805 N N . ARG A 1 244 ? 6.894 5.442 41.519 1.00 56.41 244 ARG A N 1
ATOM 1806 C CA . ARG A 1 244 ? 5.501 4.993 41.430 1.00 56.41 244 ARG A CA 1
ATOM 1807 C C . ARG A 1 244 ? 4.677 5.603 42.559 1.00 56.41 244 ARG A C 1
ATOM 1809 O O . ARG A 1 244 ? 4.919 5.320 43.725 1.00 56.41 244 ARG A O 1
ATOM 1816 N N . PHE A 1 245 ? 3.691 6.414 42.188 1.00 65.69 245 PHE A N 1
ATOM 1817 C CA . PHE A 1 245 ? 2.644 6.887 43.091 1.00 65.69 245 PHE A CA 1
ATOM 1818 C C . PHE A 1 245 ? 1.486 5.893 43.049 1.00 65.69 245 PHE A C 1
ATOM 1820 O O . PHE A 1 245 ? 0.932 5.630 41.977 1.00 65.69 245 PHE A O 1
ATOM 1827 N N . THR A 1 246 ? 1.156 5.316 44.199 1.00 75.56 246 THR A N 1
ATOM 1828 C CA . THR A 1 246 ? 0.041 4.376 44.380 1.00 75.56 246 THR A CA 1
ATOM 1829 C C . THR A 1 246 ? -1.132 5.067 45.071 1.00 75.56 246 THR A C 1
ATOM 1831 O O . THR A 1 246 ? -0.966 6.139 45.659 1.00 75.56 246 THR A O 1
ATOM 1834 N N . LEU A 1 247 ? -2.317 4.451 45.036 1.00 73.19 247 LEU A N 1
ATOM 1835 C CA . LEU A 1 247 ? -3.502 4.950 45.739 1.00 73.19 247 LEU A CA 1
ATOM 1836 C C . LEU A 1 247 ? -3.209 5.219 47.231 1.00 73.19 247 LEU A C 1
ATOM 1838 O O . LEU A 1 247 ? -3.572 6.274 47.743 1.00 73.19 247 LEU A O 1
ATOM 1842 N N . ASP A 1 248 ? -2.437 4.348 47.890 1.00 74.88 248 ASP A N 1
ATOM 1843 C CA . ASP A 1 248 ? -2.035 4.493 49.299 1.00 74.88 248 ASP A CA 1
ATOM 1844 C C . ASP A 1 248 ? -1.256 5.781 49.595 1.00 74.88 248 ASP A C 1
ATOM 1846 O O . ASP A 1 248 ? -1.385 6.363 50.676 1.00 74.88 248 ASP A O 1
ATOM 1850 N N . THR A 1 249 ? -0.475 6.285 48.635 1.00 78.56 249 THR A N 1
ATOM 1851 C CA . THR A 1 249 ? 0.244 7.558 48.816 1.00 78.56 249 THR A CA 1
ATOM 1852 C C . THR A 1 249 ? -0.713 8.750 48.848 1.00 78.56 249 THR A C 1
ATOM 1854 O O . THR A 1 249 ? -0.522 9.679 49.627 1.00 78.56 249 THR A O 1
ATOM 1857 N N . VAL A 1 250 ? -1.798 8.697 48.072 1.00 76.25 250 VAL 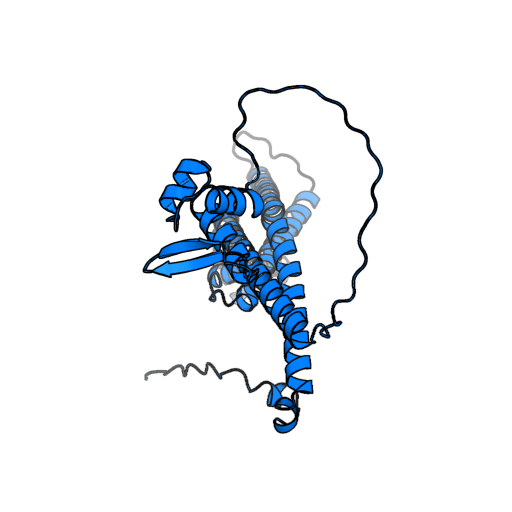A N 1
ATOM 1858 C CA . VAL A 1 250 ? -2.842 9.733 48.079 1.00 76.25 250 VAL A CA 1
ATOM 1859 C C . VAL A 1 250 ? -3.731 9.594 49.313 1.00 76.25 250 VAL A C 1
ATOM 1861 O O . VAL A 1 250 ? -4.034 10.594 49.959 1.00 76.25 250 VAL A O 1
ATOM 1864 N N . LEU A 1 251 ? -4.093 8.366 49.694 1.00 78.44 251 LEU A N 1
ATOM 1865 C CA . LEU A 1 251 ? -4.896 8.109 50.892 1.00 78.44 251 LEU A CA 1
ATOM 1866 C C . LEU A 1 251 ? -4.158 8.504 52.174 1.00 78.44 251 LEU A C 1
ATOM 1868 O O . LEU A 1 251 ? -4.774 9.059 53.077 1.00 78.44 251 LEU A O 1
ATOM 1872 N N . SER A 1 252 ? -2.846 8.273 52.261 1.00 77.12 252 SER A N 1
ATOM 1873 C CA . SER A 1 252 ? -2.043 8.717 53.410 1.00 77.12 252 SER A CA 1
ATOM 1874 C C . SER A 1 252 ? -1.908 10.242 53.472 1.00 77.12 252 SER A C 1
ATOM 1876 O O . SER A 1 252 ? -2.033 10.807 54.556 1.00 77.12 252 SER A O 1
ATOM 1878 N N . ALA A 1 253 ? -1.754 10.928 52.333 1.00 78.56 253 ALA A N 1
ATOM 1879 C CA . ALA A 1 253 ? -1.780 12.392 52.284 1.00 78.56 253 ALA A CA 1
ATOM 1880 C C . ALA A 1 253 ? -3.139 12.963 52.727 1.00 78.56 253 ALA A C 1
ATOM 1882 O O . ALA A 1 253 ? -3.180 13.883 53.538 1.00 78.56 253 ALA A O 1
ATOM 1883 N N . LEU A 1 254 ? -4.248 12.373 52.266 1.00 78.19 254 LEU A N 1
ATOM 1884 C CA . LEU A 1 254 ? -5.599 12.759 52.687 1.00 78.19 254 LEU A CA 1
ATOM 1885 C C . LEU A 1 254 ? -5.890 12.410 54.155 1.00 78.19 254 LEU A C 1
ATOM 1887 O O . LEU A 1 254 ? -6.629 13.137 54.808 1.00 78.19 254 LEU A O 1
ATOM 1891 N N . ARG A 1 255 ? -5.304 11.332 54.692 1.00 78.94 255 ARG A N 1
ATOM 1892 C CA . ARG A 1 255 ? -5.439 10.937 56.107 1.00 78.94 255 ARG A CA 1
ATOM 1893 C C . ARG A 1 255 ? -4.703 11.882 57.044 1.00 78.94 255 ARG A C 1
ATOM 1895 O O . ARG A 1 255 ? -5.183 12.157 58.136 1.00 78.94 255 ARG A O 1
ATOM 1902 N N . ASN A 1 256 ? -3.543 12.363 56.612 1.00 75.19 256 ASN A N 1
ATOM 1903 C CA . ASN A 1 256 ? -2.727 13.303 57.374 1.00 75.19 256 ASN A CA 1
ATOM 1904 C C . ASN A 1 256 ? -3.200 14.757 57.210 1.00 75.19 256 ASN A C 1
ATOM 1906 O O . ASN A 1 256 ? -2.669 15.654 57.865 1.00 75.19 256 ASN A O 1
ATOM 1910 N N . ALA A 1 257 ? -4.174 15.006 56.333 1.00 75.38 257 ALA A N 1
ATOM 1911 C CA . ALA A 1 257 ? -4.764 16.317 56.147 1.00 75.38 257 ALA A CA 1
ATOM 1912 C C . ALA A 1 257 ? -5.855 16.573 57.192 1.00 75.38 257 ALA A C 1
ATOM 1914 O O . ALA A 1 257 ? -6.807 15.809 57.323 1.00 75.38 257 ALA A O 1
ATOM 1915 N N . ASN A 1 258 ? -5.772 17.711 57.882 1.00 66.19 258 ASN A N 1
ATOM 1916 C CA . ASN A 1 258 ? -6.815 18.186 58.797 1.00 66.19 258 ASN A CA 1
ATOM 1917 C C . ASN A 1 258 ? -7.994 18.837 58.037 1.00 66.19 258 ASN A C 1
ATOM 1919 O O . ASN A 1 258 ? -8.478 19.897 58.432 1.00 66.19 258 ASN A O 1
ATOM 1923 N N . GLY A 1 259 ? -8.417 18.257 56.907 1.00 74.31 259 GLY A N 1
ATOM 1924 C CA . GLY A 1 259 ? -9.478 18.800 56.054 1.00 74.31 259 GLY A CA 1
ATOM 1925 C C . GLY A 1 259 ? -9.410 18.339 54.590 1.00 74.31 259 GLY A C 1
ATOM 1926 O O . GLY A 1 259 ? -8.505 17.592 54.214 1.00 74.31 259 GLY A O 1
ATOM 1927 N N . PRO A 1 260 ? -10.370 18.769 53.751 1.00 80.00 260 PRO A N 1
ATOM 1928 C CA . PRO A 1 260 ? -10.412 18.410 52.337 1.00 80.00 260 PRO A CA 1
ATOM 1929 C C . PRO A 1 260 ? -9.260 19.079 51.569 1.00 80.00 260 PRO A C 1
ATOM 1931 O O . PRO A 1 260 ? -9.047 20.283 51.696 1.00 80.00 260 PRO A O 1
ATOM 1934 N N . LEU A 1 261 ? -8.538 18.313 50.747 1.00 81.44 261 LEU A N 1
ATOM 1935 C CA . LEU A 1 261 ? -7.397 18.806 49.966 1.00 81.44 261 LEU A CA 1
ATOM 1936 C C . LEU A 1 261 ? -7.752 19.031 48.498 1.00 81.44 261 LEU A C 1
ATOM 1938 O O . LEU A 1 261 ? -8.450 18.228 47.869 1.00 81.44 261 LEU A O 1
ATOM 1942 N N . ARG A 1 262 ? -7.202 20.092 47.906 1.00 84.06 262 ARG A N 1
ATOM 1943 C CA . ARG A 1 262 ? -7.279 20.328 46.457 1.00 84.06 262 ARG A CA 1
ATOM 1944 C C . ARG A 1 262 ? -6.197 19.532 45.709 1.00 84.06 262 ARG A C 1
ATOM 1946 O O . ARG A 1 262 ? -5.110 19.311 46.246 1.00 84.06 262 ARG A O 1
ATOM 1953 N N . PRO A 1 263 ? -6.404 19.180 44.424 1.00 79.50 263 PRO A N 1
ATOM 1954 C CA . PRO A 1 263 ? -5.395 18.488 43.613 1.00 79.50 263 PRO A CA 1
ATOM 1955 C C . PRO A 1 263 ? -4.028 19.187 43.573 1.00 79.50 263 PRO A C 1
ATOM 1957 O O . PRO A 1 263 ? -2.997 18.524 43.540 1.00 79.50 263 PRO A O 1
ATOM 1960 N N . GLN A 1 264 ? -4.001 20.524 43.616 1.00 77.31 264 GLN A N 1
ATOM 1961 C CA . GLN A 1 264 ? -2.760 21.310 43.631 1.00 77.31 264 GLN A CA 1
ATOM 1962 C C . GLN A 1 264 ? -1.978 21.172 44.949 1.00 77.31 264 GLN A C 1
ATOM 1964 O O . GLN A 1 264 ? -0.745 21.179 44.940 1.00 77.31 264 GLN A O 1
ATOM 1969 N N . GLU A 1 265 ? -2.673 21.006 46.073 1.00 78.88 265 GLU A N 1
ATOM 1970 C CA . GLU A 1 265 ? -2.062 20.800 47.392 1.00 78.88 265 GLU A CA 1
ATOM 1971 C C . GLU A 1 265 ? -1.487 19.384 47.484 1.00 78.88 265 GLU A C 1
ATOM 1973 O O . GLU A 1 265 ? -0.326 19.218 47.857 1.00 78.88 265 GLU A O 1
ATOM 1978 N N . LEU A 1 266 ? -2.236 18.385 47.000 1.00 76.75 266 LEU A N 1
ATOM 1979 C CA . LEU A 1 266 ? -1.754 17.007 46.847 1.00 76.75 266 LEU A CA 1
ATOM 1980 C C . LEU A 1 266 ? -0.531 16.933 45.927 1.00 76.75 266 LEU A C 1
ATOM 1982 O O . LEU A 1 266 ? 0.429 16.228 46.228 1.00 76.75 266 LEU A O 1
ATOM 1986 N N . ARG A 1 267 ? -0.518 17.717 44.842 1.00 79.75 267 ARG A N 1
ATOM 1987 C CA . ARG A 1 267 ? 0.632 17.827 43.933 1.00 79.75 267 ARG A CA 1
ATOM 1988 C C . ARG A 1 267 ? 1.872 18.345 44.635 1.00 79.75 267 ARG A C 1
ATOM 1990 O O . ARG A 1 267 ? 2.967 17.847 44.396 1.00 79.75 267 ARG A O 1
ATOM 1997 N N . THR A 1 268 ? 1.695 19.352 45.478 1.00 75.44 268 THR A N 1
ATOM 1998 C CA . THR A 1 268 ? 2.796 20.002 46.190 1.00 75.44 268 THR A CA 1
ATOM 1999 C C . THR A 1 268 ? 3.339 19.098 47.295 1.00 75.44 268 THR A C 1
ATOM 2001 O O . THR A 1 268 ? 4.552 19.010 47.458 1.00 75.44 268 THR A O 1
ATOM 2004 N N . GLN A 1 269 ? 2.466 18.369 47.995 1.00 73.06 269 GLN A N 1
ATOM 2005 C CA . GLN A 1 269 ? 2.862 17.428 49.046 1.00 73.06 269 GLN A CA 1
ATOM 2006 C C . GLN A 1 269 ? 3.520 16.154 48.503 1.00 73.06 269 GLN A C 1
ATOM 2008 O O . GLN A 1 269 ? 4.506 15.687 49.065 1.00 73.06 269 GLN A O 1
ATOM 2013 N N . LEU A 1 270 ? 2.993 15.590 47.412 1.00 72.62 270 LEU A N 1
ATOM 2014 C CA . LEU A 1 270 ? 3.471 14.317 46.861 1.00 72.62 270 LEU A CA 1
ATOM 2015 C C . LEU A 1 270 ? 4.533 14.503 45.767 1.00 72.62 270 LEU A C 1
ATOM 2017 O O . LEU A 1 270 ? 5.288 13.580 45.474 1.00 72.62 270 LEU A O 1
ATOM 2021 N N . GLY A 1 271 ? 4.625 15.684 45.149 1.00 66.69 271 GLY A N 1
ATOM 2022 C CA . GLY A 1 271 ? 5.574 15.955 44.066 1.00 66.69 271 GLY A CA 1
ATOM 2023 C C . GLY A 1 271 ? 5.291 15.165 42.781 1.00 66.69 271 GLY A C 1
ATOM 2024 O O . GLY A 1 271 ? 6.222 14.883 42.023 1.00 66.69 271 GLY A O 1
ATOM 2025 N N . CYS A 1 272 ? 4.032 14.783 42.546 1.00 71.56 272 CYS A N 1
ATOM 2026 C CA . CYS A 1 272 ? 3.579 13.982 41.406 1.00 71.56 272 CYS A CA 1
ATOM 2027 C C . CYS A 1 272 ? 3.004 14.835 40.258 1.00 71.56 272 CYS A C 1
ATOM 2029 O O . CYS A 1 272 ? 2.683 16.007 40.422 1.00 71.56 272 CYS A O 1
ATOM 2031 N N . GLY A 1 273 ? 2.903 14.254 39.057 1.00 71.12 273 GLY A N 1
ATOM 2032 C CA . GLY A 1 273 ? 2.295 14.916 37.897 1.00 71.12 273 GLY A CA 1
ATOM 2033 C C . GLY A 1 273 ? 0.772 15.037 38.022 1.00 71.12 273 GLY A C 1
ATOM 2034 O O . GLY A 1 273 ? 0.119 14.169 38.598 1.00 71.12 273 GLY A O 1
ATOM 2035 N N . GLU A 1 274 ? 0.198 16.093 37.444 1.00 73.75 274 GLU A N 1
ATOM 2036 C CA . GLU A 1 274 ? -1.241 16.402 37.508 1.00 73.75 274 GLU A CA 1
ATOM 2037 C C . GLU A 1 274 ? -2.122 15.265 36.961 1.00 73.75 274 GLU A C 1
ATOM 2039 O O . GLU A 1 274 ? -3.099 14.872 37.597 1.00 73.75 274 GLU A O 1
ATOM 2044 N N . SER A 1 275 ? -1.717 14.645 35.849 1.00 72.50 275 SER A N 1
ATOM 2045 C CA . SER A 1 275 ? -2.400 13.479 35.273 1.00 72.50 275 SER A CA 1
ATOM 2046 C C . SER A 1 275 ? -2.412 12.266 36.211 1.00 72.50 275 SER A C 1
ATOM 2048 O O . SER A 1 275 ? -3.418 11.565 36.305 1.00 72.50 275 SER A O 1
ATOM 2050 N N . THR A 1 276 ? -1.323 12.036 36.949 1.00 75.19 276 THR A N 1
ATOM 2051 C CA . THR A 1 276 ? -1.215 10.938 37.918 1.00 75.19 276 THR A CA 1
ATOM 2052 C C . THR A 1 276 ? -2.132 11.165 39.117 1.00 75.19 276 THR A C 1
ATOM 2054 O O . THR A 1 276 ? -2.780 10.221 39.562 1.00 75.19 276 THR A O 1
ATOM 2057 N N . ILE A 1 277 ? -2.239 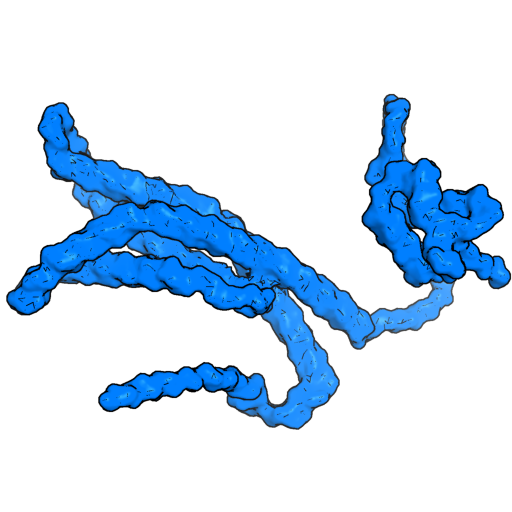12.403 39.608 1.00 81.19 277 ILE A N 1
ATOM 2058 C CA . ILE A 1 277 ? -3.133 12.762 40.722 1.00 81.19 277 ILE A CA 1
ATOM 2059 C C . ILE A 1 277 ? -4.587 12.575 40.324 1.00 81.19 277 ILE A C 1
ATOM 2061 O O . ILE A 1 277 ? -5.336 11.938 41.056 1.00 81.19 277 ILE A O 1
ATOM 2065 N N . HIS A 1 278 ? -4.983 13.084 39.156 1.00 80.62 278 HIS A N 1
ATOM 2066 C CA . HIS A 1 278 ? -6.354 12.928 38.681 1.00 80.62 278 HIS A CA 1
ATOM 2067 C C . HIS A 1 278 ? -6.730 11.458 38.498 1.00 80.62 278 HIS A C 1
ATOM 2069 O O . HIS A 1 278 ? -7.812 11.060 38.924 1.00 80.62 278 HIS A O 1
ATOM 2075 N N . ARG A 1 279 ? -5.816 10.638 37.961 1.00 82.19 279 ARG A N 1
ATOM 2076 C CA . ARG A 1 279 ? -6.015 9.189 37.844 1.00 82.19 279 ARG A CA 1
ATOM 2077 C C . ARG A 1 279 ? -6.211 8.521 39.208 1.00 82.19 279 ARG A C 1
ATOM 2079 O O . ARG A 1 279 ? -7.160 7.767 39.365 1.00 82.19 279 ARG A O 1
ATOM 2086 N N . LEU A 1 280 ? -5.353 8.815 40.189 1.00 80.56 280 LEU A N 1
ATOM 2087 C CA . LEU A 1 280 ? -5.421 8.205 41.525 1.00 80.56 280 LEU A CA 1
ATOM 2088 C C . LEU A 1 280 ? -6.631 8.689 42.338 1.00 80.56 280 LEU A C 1
ATOM 2090 O O . LEU A 1 280 ? -7.240 7.906 43.058 1.00 80.56 280 LEU A O 1
ATOM 2094 N N . LEU A 1 281 ? -7.019 9.960 42.208 1.00 81.88 281 LEU A N 1
ATOM 2095 C CA . LEU A 1 281 ? -8.245 10.478 42.820 1.00 81.88 281 LEU A CA 1
ATOM 2096 C C . LEU A 1 281 ? -9.486 9.833 42.201 1.00 81.88 281 LEU A C 1
ATOM 2098 O O . LEU A 1 281 ? -10.414 9.484 42.923 1.00 81.88 281 LEU A O 1
ATOM 2102 N N . GLN A 1 282 ? -9.498 9.639 40.880 1.00 80.81 282 GLN A N 1
ATOM 2103 C CA . GLN A 1 282 ? -10.576 8.930 40.197 1.00 80.81 282 GLN A CA 1
ATOM 2104 C C . GLN A 1 282 ? -10.651 7.465 40.637 1.00 80.81 282 GLN A C 1
ATOM 2106 O O . GLN A 1 282 ? -11.744 6.995 40.937 1.00 80.81 282 GLN A O 1
ATOM 2111 N N . GLU A 1 283 ? -9.508 6.788 40.754 1.00 81.44 283 GLU A N 1
ATOM 2112 C CA . GLU A 1 283 ? -9.402 5.418 41.269 1.00 81.44 283 GLU A CA 1
ATOM 2113 C C . GLU A 1 283 ? -9.937 5.312 42.712 1.00 81.44 283 GLU A C 1
ATOM 2115 O O . GLU A 1 283 ? -10.740 4.428 43.018 1.00 81.44 283 GLU A O 1
ATOM 2120 N N . GLY A 1 284 ? -9.600 6.271 43.581 1.00 79.00 284 GLY A N 1
ATOM 2121 C CA . GLY A 1 284 ? -10.105 6.328 44.958 1.00 79.00 284 GLY A CA 1
ATOM 2122 C C . GLY A 1 284 ? -11.595 6.658 45.071 1.00 79.00 284 GLY A C 1
ATOM 2123 O O . GLY A 1 284 ? -12.279 6.094 45.926 1.00 79.00 284 GLY A O 1
ATOM 2124 N N . MET A 1 285 ? -12.125 7.506 44.183 1.00 80.62 285 MET A N 1
ATOM 2125 C CA . MET A 1 285 ? -13.569 7.758 44.084 1.00 80.62 285 MET A CA 1
ATOM 2126 C C . MET A 1 285 ? -14.324 6.516 43.600 1.00 80.62 285 MET A C 1
ATOM 2128 O O . MET A 1 285 ? -15.364 6.183 44.160 1.00 80.62 285 MET A O 1
ATOM 2132 N N . THR A 1 286 ? -13.802 5.795 42.599 1.00 76.88 286 THR A N 1
ATOM 2133 C CA . THR A 1 286 ? -14.414 4.536 42.134 1.00 76.88 286 THR A CA 1
ATOM 2134 C C . THR A 1 286 ? -14.357 3.433 43.186 1.00 76.88 286 THR A C 1
ATOM 2136 O O . THR A 1 286 ? -15.269 2.617 43.257 1.00 76.88 286 THR A O 1
ATOM 2139 N N . ALA A 1 287 ? -13.320 3.433 44.027 1.00 74.94 287 ALA A N 1
ATOM 2140 C CA . ALA A 1 287 ? -13.185 2.519 45.156 1.00 74.94 287 ALA A CA 1
ATOM 2141 C C . ALA A 1 287 ? -14.032 2.923 46.382 1.00 74.94 287 ALA A C 1
ATOM 2143 O O . ALA A 1 287 ? -14.018 2.201 47.374 1.00 74.94 287 ALA A O 1
ATOM 2144 N N . GLY A 1 288 ? -14.730 4.068 46.353 1.00 76.56 288 GLY A N 1
ATOM 2145 C CA . GLY A 1 288 ? -15.512 4.565 47.494 1.00 76.56 288 GLY A CA 1
ATOM 2146 C C . GLY A 1 288 ? -14.661 4.928 48.717 1.00 76.56 288 GLY A C 1
ATOM 2147 O O . GLY A 1 288 ? -15.142 4.899 49.841 1.00 76.56 288 GLY A O 1
ATOM 2148 N N . THR A 1 289 ? -13.375 5.225 48.517 1.00 78.94 289 THR A N 1
ATOM 2149 C CA . THR A 1 289 ? -12.452 5.614 49.603 1.00 78.94 289 THR A CA 1
ATOM 2150 C C . THR A 1 289 ? -12.276 7.128 49.694 1.00 78.94 289 THR A C 1
ATOM 2152 O O . THR A 1 289 ? -11.900 7.649 50.744 1.00 78.94 289 THR A O 1
ATOM 2155 N N . ILE A 1 290 ? -12.564 7.850 48.606 1.00 82.75 290 ILE A N 1
ATOM 2156 C CA . ILE A 1 290 ? -12.426 9.303 48.498 1.00 82.75 290 ILE A CA 1
ATOM 2157 C C . ILE A 1 290 ? -13.757 9.898 48.037 1.00 82.75 290 ILE A C 1
ATOM 2159 O O . ILE A 1 290 ? -14.307 9.494 47.015 1.00 82.75 290 ILE A O 1
ATOM 2163 N N . THR A 1 291 ? -14.231 10.920 48.740 1.00 81.12 291 THR A N 1
ATOM 2164 C CA . THR A 1 291 ? -15.397 11.722 48.356 1.00 81.12 291 THR A CA 1
ATOM 2165 C C . THR A 1 291 ? -14.971 13.109 47.899 1.00 81.12 291 THR A C 1
ATOM 2167 O O . THR A 1 291 ? -14.084 13.733 48.487 1.00 81.12 291 THR A O 1
ATOM 2170 N N . ARG A 1 292 ? -15.625 13.611 46.849 1.00 81.69 292 ARG A N 1
ATOM 2171 C CA . ARG A 1 292 ? -15.435 14.978 46.364 1.00 81.69 292 ARG A CA 1
ATOM 2172 C C . ARG A 1 292 ? -16.340 15.931 47.143 1.00 81.69 292 ARG A C 1
ATOM 2174 O O . ARG A 1 292 ? -17.555 15.759 47.136 1.00 81.69 292 ARG A O 1
ATOM 2181 N N . THR A 1 293 ? -15.747 16.939 47.769 1.00 79.44 293 THR A N 1
ATOM 2182 C CA . THR A 1 293 ? -16.449 18.018 48.474 1.00 79.44 293 THR A CA 1
ATOM 2183 C C . THR A 1 293 ? -16.527 19.286 47.602 1.00 79.44 293 THR A C 1
ATOM 2185 O O . THR A 1 293 ? -16.036 19.319 46.462 1.00 79.44 293 THR A O 1
ATOM 2188 N N . GLU A 1 294 ? -17.214 20.324 48.095 1.00 72.25 294 GLU A N 1
ATOM 2189 C CA . GLU A 1 294 ? -17.457 21.584 47.375 1.00 72.25 294 GLU A CA 1
ATOM 2190 C C . GLU A 1 294 ? -16.174 22.266 46.846 1.00 72.25 294 GLU A C 1
ATOM 2192 O O . GLU A 1 294 ? -15.063 22.072 47.343 1.00 72.25 294 GLU A O 1
ATOM 2197 N N . PRO A 1 295 ? -16.322 23.089 45.798 1.00 61.53 295 PRO A N 1
ATOM 2198 C CA . PRO A 1 295 ? -16.031 22.704 44.426 1.00 61.53 295 PRO A CA 1
ATOM 2199 C C . PRO A 1 295 ? -14.550 22.340 44.212 1.00 61.53 295 PRO A C 1
ATOM 2201 O O . PRO A 1 295 ? -13.700 23.195 43.962 1.00 61.53 295 PRO A O 1
ATOM 2204 N N . GLY A 1 296 ? -14.259 21.034 44.203 1.00 69.94 296 GLY A N 1
ATOM 2205 C CA . GLY A 1 296 ? -12.987 20.499 43.694 1.00 69.94 296 GLY A CA 1
ATOM 2206 C C . GLY A 1 296 ? -11.964 20.086 44.750 1.00 69.94 296 GLY A C 1
ATOM 2207 O O . GLY A 1 296 ? -10.814 19.838 44.383 1.00 69.94 296 GLY A O 1
ATOM 2208 N N . ALA A 1 297 ? -12.365 19.988 46.016 1.00 79.81 297 ALA A N 1
ATOM 2209 C CA . ALA A 1 297 ? -11.560 19.370 47.060 1.00 79.81 297 ALA A CA 1
ATOM 2210 C C . ALA A 1 297 ? -11.964 17.899 47.284 1.00 79.81 297 ALA A C 1
ATOM 2212 O O . ALA A 1 297 ? -13.064 17.473 46.923 1.00 79.81 297 ALA A O 1
ATOM 2213 N N . TYR A 1 298 ? -11.037 17.109 47.819 1.00 82.94 298 TYR A N 1
ATOM 2214 C CA . TYR A 1 298 ? -11.170 15.670 48.026 1.00 82.94 298 TYR A CA 1
ATOM 2215 C C . TYR A 1 298 ? -10.869 15.345 49.484 1.00 82.94 298 TYR A C 1
ATOM 2217 O O . TYR A 1 298 ? -9.933 15.894 50.066 1.00 82.94 298 TYR A O 1
ATOM 2225 N N . GLN A 1 299 ? -11.652 14.450 50.071 1.00 84.06 299 GLN A N 1
ATOM 2226 C CA . GLN A 1 299 ? -11.477 13.984 51.445 1.00 84.06 299 GLN A CA 1
ATOM 2227 C C . GLN A 1 299 ? -11.714 12.476 51.506 1.00 84.06 299 GLN A C 1
ATOM 2229 O O . GLN A 1 299 ? -12.414 11.926 50.656 1.00 84.06 299 GLN A O 1
ATOM 2234 N N . LEU A 1 300 ? -11.129 11.806 52.498 1.00 81.19 300 LEU A N 1
ATOM 2235 C CA . LEU A 1 300 ? -11.458 10.413 52.790 1.00 81.19 300 LEU A CA 1
ATOM 2236 C C . LEU A 1 300 ? -12.934 10.286 53.167 1.00 81.19 300 LEU A C 1
ATOM 2238 O O . LEU A 1 300 ? -13.452 11.093 53.940 1.00 81.19 300 LEU A O 1
ATOM 2242 N N . GLN A 1 301 ? -13.585 9.258 52.635 1.00 76.75 301 GLN A N 1
ATOM 2243 C CA . GLN A 1 301 ? -14.935 8.903 53.047 1.00 76.75 301 GLN A CA 1
ATOM 2244 C C . GLN A 1 301 ? -14.886 8.387 54.492 1.00 76.75 301 GLN A C 1
ATOM 2246 O O . GLN A 1 301 ? -14.108 7.483 54.799 1.00 76.75 301 GLN A O 1
ATOM 2251 N N . ALA A 1 302 ? -15.676 8.977 55.392 1.00 64.88 302 ALA A N 1
ATOM 2252 C CA . ALA A 1 302 ? -15.815 8.461 56.749 1.00 64.88 302 ALA A CA 1
ATOM 2253 C C . ALA A 1 302 ? -16.511 7.092 56.682 1.00 64.88 302 ALA A C 1
ATOM 2255 O O . ALA A 1 302 ? -17.627 6.988 56.173 1.00 64.88 302 ALA A O 1
ATOM 2256 N N . HIS A 1 303 ? -15.828 6.044 57.139 1.00 53.47 303 HIS A N 1
ATOM 2257 C CA . HIS A 1 303 ? -16.473 4.780 57.470 1.00 53.47 303 HIS A CA 1
ATOM 2258 C C . HIS A 1 303 ? -16.999 4.905 58.901 1.00 53.47 303 HIS A C 1
ATOM 2260 O O . HIS A 1 303 ? -16.196 4.880 59.833 1.00 53.47 303 HIS A O 1
ATOM 2266 N N . ASP A 1 304 ? -18.314 5.080 59.038 1.00 39.75 304 ASP A N 1
ATOM 2267 C CA . ASP A 1 304 ? -19.048 4.741 60.264 1.00 39.75 304 ASP A CA 1
ATOM 2268 C C . ASP A 1 304 ? -19.300 3.225 60.317 1.00 39.75 304 ASP A C 1
ATOM 2270 O O . ASP A 1 304 ? -19.587 2.634 59.244 1.00 39.75 304 ASP A O 1
#

Secondary structure (DSSP, 8-state):
----------PPPPHHHHHT--HHHHTSHHHHHHHHHHHHHHHHHHHHHHHHHHHHHHHHHHHHHHHHHHHHHHHHHHH--TTSPPP---HHHHHHHHHHHHHHHHHHHHHHHHHHHHHHHTT-----HHHHHHHHHHHHHHHHHHHHHH-TT--HHHHTTHHHHHHHHHHHHHHHHHHHHHHHHHHHHHHHHHHHHHHHHHHHHHHHHHHHT--------------------------PPPS---HHHHHHHHHS-SSPBPHHHHHHHH---HHHHHHHHHHHHHTTSEEEEGGGEEEEPP--

Foldseek 3Di:
DDDDPPPPPPPPDPPCVVVVHDVVVCPDPVNVLVVLVVLLVVLVVLLVLLVVLLVVLVVLLVLLVVLLVLQVVQVCLVVQPPPRNRDPDPPVSNVVSLVSNLVSLVVLLVSLVSLQVSLVSLVNDRPQPVLNVLSVVLNVLSVLLVCLVPPPPDDPVSVVCNVVSVVVNVVSSVCSNVSSVVSSVVSSVSSVVSSVSSVVVSVVSVVVSVVVVDDPPPDDDDDDDDDDDDDDDDDDDPDDQDPDDALVLLLVVQVPDPDWAALVRSCVVNVDDSVNSVVSQVVCVVVQQWDDDPPGTIHGDDDD

Mean predicted aligned error: 18.45 Å

Solvent-accessible surface area (backbone atoms only — not comparable to full-atom values): 17862 Å² total; per-residue (Å²): 137,85,84,77,81,77,84,76,80,69,70,78,71,58,69,37,73,76,65,76,43,66,62,78,59,56,73,36,70,68,40,45,52,50,48,51,53,50,49,45,51,54,41,48,53,41,29,55,51,21,55,52,50,49,65,44,40,60,60,50,50,52,48,42,52,53,36,51,48,54,39,50,51,54,52,52,37,71,67,39,57,93,94,48,81,53,61,88,69,62,77,63,57,58,56,48,35,52,52,48,40,52,51,42,45,53,52,49,37,49,51,50,53,53,34,46,55,37,20,51,76,45,70,45,73,95,68,70,66,68,58,46,51,52,39,52,50,44,52,50,40,53,53,49,52,49,49,66,74,73,49,84,87,68,54,69,80,61,60,69,46,46,66,61,49,50,51,49,39,52,53,48,57,71,42,42,62,66,51,47,52,56,47,41,54,51,40,34,53,46,20,50,52,22,28,56,49,28,48,54,51,39,54,50,50,48,54,50,53,55,60,72,67,50,76,75,85,71,76,91,77,89,78,87,90,84,86,87,78,88,82,85,83,91,82,90,76,87,89,70,78,78,93,70,88,51,59,66,61,55,51,50,54,40,67,74,38,99,54,67,44,37,69,69,55,53,31,66,77,69,72,56,56,70,71,58,51,54,51,41,52,50,52,31,40,77,68,64,48,34,38,80,48,80,96,66,21,38,30,64,50,83,86,130

pLDDT: mean 73.66, std 17.81, range [24.69, 92.62]

Sequence (304 aa):
MAITIRDHATAPAPLAQQLSIDPALLDRPEAQAARQRGLLRAKHDALRAAEGLVGWARPLLIGVLIVSFLHLWHQIARIAPEGVPALPLPAWTHWLSAALLTISVDATALYLVATRSAAQYAKLGSQGREAVWFFYLLTAALNSLFVLSYTPGLPAAVQSITPALSLLGAILLGLLVPVSIAALERARQIADVARLSLLVEVETLRGLTESAIGTPTTPAHPASPSVMGATEPSGPILGGKPTRFTLDTVLSALRNANGPLRPQELRTQLGCGESTIHRLLQEGMTAGTITRTEPGAYQLQAHD

Nearest PDB structures (foldseek):
  7jh6-assembly4_D  TM=3.800E-01  e=5.590E-02  synthetic construct
  4avm-assembly1_A-2  TM=3.017E-01  e=8.915E-01  Homo sapiens
  7sqc-assembly1_1F  TM=2.216E-01  e=1.026E+00  Chlamydomonas reinhardtii
  4atm-assembly1_A-2  TM=2.597E-01  e=3.820E+00  Homo sapiens
  8tv0-assembly1_E  TM=2.015E-01  e=1.980E+00  Xenorhabdus nematophila

Radius of gyration: 32.24 Å; Cα contacts (8 Å, |Δi|>4): 230; chains: 1; bounding box: 72×39×98 Å